Protein AF-A4I3B6-F1 (afdb_monomer)

Radius of gyration: 20.1 Å; Cα contacts (8 Å, |Δi|>4): 601; chains: 1; bounding box: 53×56×55 Å

Solvent-accessible surface area (backbone atoms only — not comparable to full-atom values): 17749 Å² total; per-residue (Å²): 132,83,79,74,72,60,50,71,71,41,52,58,49,58,59,42,32,34,34,32,28,42,30,10,46,52,36,46,31,52,78,69,75,43,88,70,87,48,71,72,58,48,51,52,36,48,48,48,50,42,45,35,56,72,46,57,68,24,63,29,33,36,34,35,48,70,56,56,53,50,54,50,48,52,51,53,50,38,67,71,42,62,89,73,76,50,94,64,77,92,55,61,60,53,54,50,36,43,74,71,64,26,45,30,34,39,39,54,62,88,45,44,56,64,44,54,73,27,90,91,37,40,85,65,67,32,35,37,32,30,67,39,65,39,42,58,60,54,11,40,72,78,67,71,38,54,43,66,53,40,66,70,62,50,46,53,58,40,35,54,48,36,42,72,41,80,76,44,44,38,27,36,34,27,44,37,32,47,5,23,78,82,76,35,57,68,38,68,33,62,55,36,21,51,54,50,32,51,48,52,68,39,80,59,41,39,68,32,38,32,38,21,29,22,34,70,77,78,46,51,70,53,55,50,50,33,51,52,40,17,45,74,67,69,36,60,39,84,36,35,29,38,33,41,37,68,40,96,88,45,42,72,54,38,54,52,43,34,42,58,66,37,31,43,32,34,41,25,13,47,39,49,91,29,24,62,50,87,85,34,46,28,36,22,34,48,56,80,47,38,66,60,44,53,56,50,32,52,55,27,70,34,97,67,71,75,83,57,56,66,65,55,48,54,51,48,52,49,46,41,50,46,22,46,53,49,32,51,52,45,46,52,49,53,49,52,70,69,59,74,82,118

Foldseek 3Di:
DPPLPQPLVLLLDAFAEEAEAQLLLVQVCVVLVNPADDPLNLVLSLLLQLLCVPQLVHQAYEHEVRSLVVLLVVVVVCVVVVVDDDPDRPRVSVVVCQVSLRYEYEDELVCLLVQCPDPSHNPGRQHYEYEAELAQVCCCPVVVDGNVCCVVPRVVSNLVRLLVVVSHAYAYEHPCQAADLPPGRGDDLLSSLVVQLVQQPDRSGRQAYEGERQEPDGDLVSLLVSLVSNVVSPNDLQRYEYFYQDHPPDPVVNCVSSSSSSHRYYYAYLLNCGPSGPPGHGTHHSLSCQLVSLVSNQSSVDPDRDPPVVVSVVVSVVSSVSSVVSSVVSNVSSVCVSPVPD

Sequence (342 aa):
MSSSMIPLSATAQRVKMLECGPCALRSAMRRADRESWTPPLADVAVDIVAGALTLTSANEVLVPASLVHYVESCRTEAKRTASGALTQWPWPAWDVALKEQRLVTLVTAGDVARLVSSDCYGGAYRTLCVPVPAGPLVAQLDFGITVDTFYAEVLPGVLDVVGADGRVRWRAWMRSALTCAYEGTHVPPIRVAEYTSQLLRQTGGCESVMWEAAVTGLTPRWLETASKTALAVGVPSGLLALALPEESGCTARLLAKSVEVGVTSWATCAVASSPLYPHTSPVASPQTVQLFTTGWNDVSAAAAPTCDGDAAVDAAEESLGQCFDFVDAVTERVGAVLHTDA

Mean predicted aligned error: 6.61 Å

pLDDT: mean 87.88, std 13.11, range [29.28, 98.56]

Secondary structure (DSSP, 8-state):
----PPPHHHHTSPPEEEE-HHHHHHHHHHHTT--S--HHHHHHHHHHHHHHHHHS--SEEEEEHHHHHHHHHHHHHHHHSTTTS-SS-S-HHHHHHHHTT-EEEE--GGGHHHHHT-TTTTTT--EEEEEEESSHHHHHHHHSS-HHHIIIIIHHHHHHHHHHSTT-EEEEEEEEEEEBTTTBS---HHHHHHHHHHHHHSTT-EEEEEEEE-SS---HHHHHHHHHHHHHTT--GGGEEEE-B--TTTHHHHHHHHHHTT--EEEE-SSTTS-SSTT-PPBPPHHHHHHHHHHHHHHHH-SS----HHHHHHHHHHHHHHHHHHHHHHHHHHHHHHHTT-

Structure (mmCIF, N/CA/C/O backbone):
data_AF-A4I3B6-F1
#
_entry.id   AF-A4I3B6-F1
#
l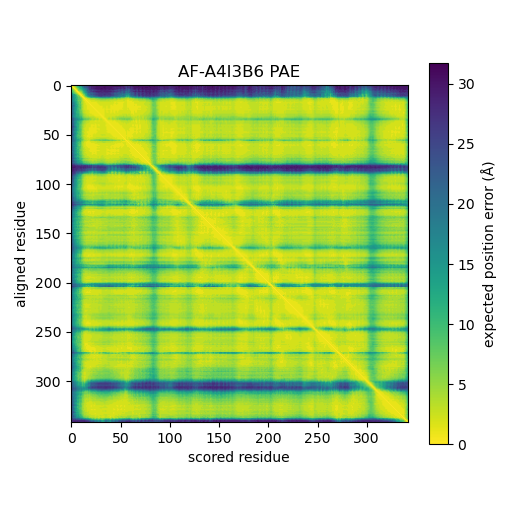oop_
_atom_site.group_PDB
_atom_site.id
_atom_site.type_symbol
_atom_site.label_atom_id
_atom_site.label_alt_id
_atom_site.label_comp_id
_atom_site.label_asym_id
_atom_site.label_entity_id
_atom_site.label_seq_id
_atom_site.pdbx_PDB_ins_code
_atom_site.Cartn_x
_atom_site.Cartn_y
_atom_site.Cartn_z
_atom_site.occupancy
_atom_site.B_iso_or_equiv
_atom_site.auth_seq_id
_atom_site.auth_comp_id
_atom_site.auth_asym_id
_atom_site.auth_atom_id
_atom_site.pdbx_PDB_model_num
ATOM 1 N N . MET A 1 1 ? 1.701 25.552 26.351 1.00 29.44 1 MET A N 1
ATOM 2 C CA . MET A 1 1 ? 2.238 24.597 25.363 1.00 29.44 1 MET A CA 1
ATOM 3 C C . MET A 1 1 ? 2.595 23.323 26.106 1.00 29.44 1 MET A C 1
ATOM 5 O O . MET A 1 1 ? 3.660 23.259 26.701 1.00 29.44 1 MET A O 1
ATOM 9 N N . SER A 1 2 ? 1.680 22.357 26.184 1.00 29.28 2 SER A N 1
ATOM 10 C CA . SER A 1 2 ? 2.043 21.016 26.639 1.00 29.28 2 SER A CA 1
ATOM 11 C C . SER A 1 2 ? 2.855 20.389 25.513 1.00 29.28 2 SER A C 1
ATOM 13 O O . SER A 1 2 ? 2.288 20.012 24.492 1.00 29.28 2 SER A O 1
ATOM 15 N N . SER A 1 3 ? 4.179 20.365 25.665 1.00 36.34 3 SER A N 1
ATOM 16 C CA . SER A 1 3 ? 5.025 19.431 24.928 1.00 36.34 3 SER A CA 1
ATOM 17 C C . SER A 1 3 ? 4.495 18.044 25.276 1.00 36.34 3 SER A C 1
ATOM 19 O O . SER A 1 3 ? 4.729 17.542 26.375 1.00 36.34 3 SER A O 1
ATOM 21 N N . SER A 1 4 ? 3.640 17.492 24.419 1.00 45.91 4 SER A N 1
ATOM 22 C CA . SER A 1 4 ? 3.243 16.098 24.505 1.00 45.91 4 SER A CA 1
ATOM 23 C C . SER A 1 4 ? 4.506 15.310 24.198 1.00 45.91 4 SER A C 1
ATOM 25 O O . SER A 1 4 ? 4.843 15.108 23.033 1.00 45.91 4 SER A O 1
ATOM 27 N N . MET A 1 5 ? 5.255 14.950 25.246 1.00 38.38 5 MET A N 1
ATOM 28 C CA . MET A 1 5 ? 6.292 13.934 25.135 1.00 38.38 5 MET A CA 1
ATOM 29 C C . MET A 1 5 ? 5.645 12.751 24.427 1.00 38.38 5 MET A C 1
ATOM 31 O O . MET A 1 5 ? 4.632 12.230 24.899 1.00 38.38 5 MET A O 1
ATOM 35 N N . ILE A 1 6 ? 6.187 12.404 23.260 1.00 46.12 6 ILE A N 1
ATOM 36 C CA . ILE A 1 6 ? 5.787 11.217 22.514 1.00 46.12 6 ILE A CA 1
ATOM 37 C C . ILE A 1 6 ? 5.778 10.070 23.532 1.00 46.12 6 ILE A C 1
ATOM 39 O O . ILE A 1 6 ? 6.749 9.959 24.291 1.00 46.12 6 ILE A O 1
ATOM 43 N N . PRO A 1 7 ? 4.693 9.281 23.647 1.00 48.16 7 PRO A N 1
ATOM 44 C CA . PRO A 1 7 ? 4.639 8.209 24.628 1.00 48.16 7 PRO A CA 1
ATOM 45 C C . PRO A 1 7 ? 5.918 7.370 24.531 1.00 48.16 7 PRO A C 1
ATOM 47 O O . PRO A 1 7 ? 6.282 6.955 23.434 1.00 48.16 7 PRO A O 1
ATOM 50 N N . LEU A 1 8 ? 6.603 7.115 25.651 1.00 47.59 8 LEU A N 1
ATOM 51 C CA . LEU A 1 8 ? 7.840 6.312 25.669 1.00 47.59 8 LEU A CA 1
ATOM 52 C C . LEU A 1 8 ? 7.657 4.939 24.988 1.00 47.59 8 LEU A C 1
ATOM 54 O O . LEU A 1 8 ? 8.592 4.363 24.438 1.00 47.59 8 LEU A O 1
ATOM 58 N N . SER A 1 9 ? 6.428 4.415 24.996 1.00 51.94 9 SER A N 1
ATOM 59 C CA . SER A 1 9 ? 6.058 3.205 24.261 1.00 51.94 9 SER A CA 1
ATOM 60 C C . SER A 1 9 ? 6.108 3.378 22.739 1.00 51.94 9 SER A C 1
ATOM 62 O O . SER A 1 9 ? 6.498 2.443 22.050 1.00 51.94 9 SER A O 1
ATOM 64 N N . ALA A 1 10 ? 5.748 4.550 22.208 1.00 52.06 10 ALA A N 1
ATOM 65 C CA . ALA A 1 10 ? 5.859 4.867 20.787 1.00 52.06 10 ALA A CA 1
ATOM 66 C C . ALA A 1 10 ? 7.319 5.110 20.381 1.00 52.06 10 ALA A C 1
ATOM 68 O O . ALA A 1 10 ? 7.723 4.659 19.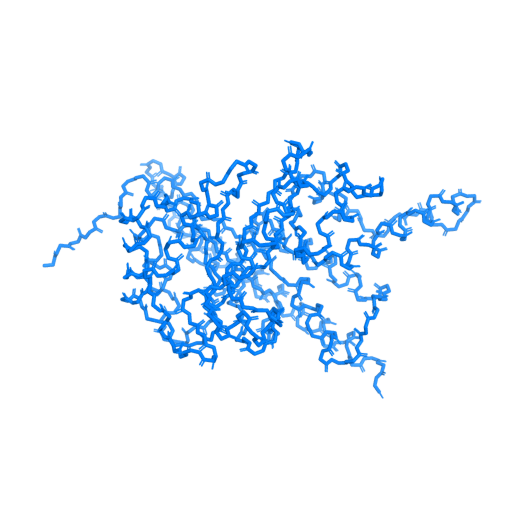314 1.00 52.06 10 ALA A O 1
ATOM 69 N N . THR A 1 11 ? 8.143 5.721 21.246 1.00 53.44 11 THR A N 1
ATOM 70 C CA . THR A 1 11 ? 9.588 5.863 20.975 1.00 53.44 11 THR A CA 1
ATOM 71 C C . THR A 1 11 ? 10.311 4.524 20.914 1.00 53.44 11 THR A C 1
ATOM 73 O O . THR A 1 11 ? 11.322 4.435 20.241 1.00 53.44 11 THR A O 1
ATOM 76 N N . ALA A 1 12 ? 9.800 3.469 21.557 1.00 61.03 12 ALA A N 1
ATOM 77 C CA . ALA A 1 12 ? 10.378 2.126 21.456 1.00 61.03 12 ALA A CA 1
ATOM 78 C C . ALA A 1 12 ? 9.984 1.379 20.164 1.00 61.03 12 ALA A C 1
ATOM 80 O O . ALA A 1 12 ? 10.538 0.320 19.866 1.00 61.03 12 ALA A O 1
ATOM 81 N N . GLN A 1 13 ? 9.003 1.881 19.406 1.00 75.81 13 GLN A N 1
ATOM 82 C CA . GLN A 1 13 ? 8.532 1.228 18.191 1.00 75.81 13 GLN A CA 1
ATOM 83 C C . GLN A 1 13 ? 9.276 1.755 16.969 1.00 75.81 13 GLN A C 1
ATOM 85 O O . GLN A 1 13 ? 9.186 2.933 16.619 1.00 75.81 13 GLN A O 1
ATOM 90 N N . ARG A 1 14 ? 9.961 0.836 16.287 1.00 85.81 14 ARG A N 1
ATOM 91 C CA . ARG A 1 14 ? 10.554 1.094 14.977 1.00 85.81 14 ARG A CA 1
ATOM 92 C C . ARG A 1 14 ? 9.464 1.374 13.952 1.00 85.81 14 ARG A C 1
ATOM 94 O O . ARG A 1 14 ? 8.450 0.671 13.913 1.00 85.81 14 ARG A O 1
ATOM 101 N N . VAL A 1 15 ? 9.716 2.358 13.100 1.00 89.56 15 VAL A N 1
ATOM 102 C CA . VAL A 1 15 ? 8.916 2.603 11.910 1.00 89.56 15 VAL A CA 1
ATOM 103 C C . VAL A 1 15 ? 9.062 1.426 10.955 1.00 89.56 15 VAL A C 1
ATOM 105 O O . VAL A 1 15 ? 10.177 0.961 10.695 1.00 89.56 15 VAL A O 1
ATOM 108 N N . LYS A 1 16 ? 7.926 0.953 10.440 1.00 93.81 16 LYS A N 1
ATOM 109 C CA . LYS A 1 16 ? 7.847 -0.094 9.425 1.00 93.81 16 LYS A CA 1
ATOM 110 C C . LYS A 1 16 ? 7.357 0.472 8.101 1.00 93.81 16 LYS A C 1
ATOM 112 O O . LYS A 1 16 ? 6.405 1.248 8.079 1.00 93.81 16 LYS A O 1
ATOM 117 N N . MET A 1 17 ? 7.958 0.027 7.005 1.00 95.69 17 MET A N 1
ATOM 118 C CA . MET A 1 17 ? 7.595 0.452 5.654 1.00 95.69 17 MET A CA 1
ATOM 119 C C . MET A 1 17 ? 7.113 -0.721 4.800 1.00 95.69 17 MET A C 1
ATOM 121 O O . MET A 1 17 ? 7.743 -1.783 4.775 1.00 95.69 17 MET A O 1
ATOM 125 N N . LEU A 1 18 ? 6.001 -0.500 4.098 1.00 97.69 18 LEU A N 1
ATOM 126 C CA . LEU A 1 18 ? 5.434 -1.378 3.078 1.00 97.69 18 LEU A CA 1
ATOM 127 C C . LEU A 1 18 ? 5.578 -0.719 1.702 1.00 97.69 18 LEU A C 1
ATOM 129 O O . LEU A 1 18 ? 4.863 0.232 1.388 1.00 97.69 18 LEU A O 1
ATOM 133 N N . GLU A 1 19 ? 6.465 -1.239 0.863 1.00 97.94 19 GLU A N 1
ATOM 134 C CA . GLU A 1 19 ? 6.651 -0.712 -0.493 1.00 97.94 19 GLU A CA 1
ATOM 135 C C . GLU A 1 19 ? 5.533 -1.215 -1.428 1.00 97.94 19 GLU A C 1
ATOM 137 O O . GLU A 1 19 ? 5.242 -2.407 -1.449 1.00 97.94 19 GLU A O 1
ATOM 142 N N . CYS A 1 20 ? 4.899 -0.341 -2.210 1.00 98.31 20 CYS A N 1
ATOM 143 C CA . CYS A 1 20 ? 3.744 -0.642 -3.070 1.00 98.31 20 CYS A CA 1
ATOM 144 C C . CYS A 1 20 ? 4.018 -0.564 -4.586 1.00 98.31 20 CYS A C 1
ATOM 146 O O . CYS A 1 20 ? 3.100 -0.671 -5.403 1.00 98.31 20 CYS A O 1
ATOM 148 N N . GLY A 1 21 ? 5.272 -0.402 -4.980 1.00 97.81 21 GLY A N 1
ATOM 149 C CA . GLY A 1 21 ? 5.763 -0.129 -6.322 1.00 97.81 21 GLY A CA 1
ATOM 150 C C . GLY A 1 21 ? 5.358 -1.177 -7.351 1.00 97.81 21 GLY A C 1
ATOM 151 O O . GLY A 1 21 ? 4.858 -0.786 -8.403 1.00 97.81 21 GLY A O 1
ATOM 152 N N . PRO A 1 22 ? 5.432 -2.495 -7.075 1.00 98.06 22 PRO A N 1
ATOM 153 C CA . PRO A 1 22 ? 4.935 -3.507 -8.010 1.00 98.06 22 PRO A CA 1
ATOM 154 C C . PRO A 1 22 ? 3.431 -3.373 -8.287 1.00 98.06 22 PRO A C 1
ATOM 156 O O . PRO A 1 22 ? 2.964 -3.622 -9.401 1.00 98.06 22 PRO A O 1
ATOM 159 N N . CYS A 1 23 ? 2.648 -2.952 -7.292 1.00 98.00 23 CYS A N 1
ATOM 160 C CA . CYS A 1 23 ? 1.223 -2.716 -7.486 1.00 98.00 23 CYS A CA 1
ATOM 161 C C . CYS A 1 23 ? 0.952 -1.399 -8.237 1.00 98.00 23 CYS A C 1
ATOM 163 O O . CYS A 1 23 ? 0.080 -1.357 -9.106 1.00 98.00 23 CYS A O 1
ATOM 165 N N . ALA A 1 24 ? 1.724 -0.344 -7.979 1.00 97.44 24 ALA A N 1
ATOM 166 C CA . ALA A 1 24 ? 1.641 0.903 -8.738 1.00 97.44 24 ALA A CA 1
ATOM 167 C C . ALA A 1 24 ? 2.122 0.748 -10.193 1.00 97.44 24 ALA A C 1
ATOM 169 O O . ALA A 1 24 ? 1.552 1.368 -11.094 1.00 97.44 24 ALA A O 1
ATOM 170 N N . LEU A 1 25 ? 3.096 -0.133 -10.447 1.00 97.44 25 LEU A N 1
ATOM 171 C CA . LEU A 1 25 ? 3.486 -0.575 -11.786 1.00 97.44 25 LEU A CA 1
ATOM 172 C C . LEU A 1 25 ? 2.318 -1.279 -12.476 1.00 97.44 25 LEU A C 1
ATOM 174 O O . LEU A 1 25 ? 2.001 -0.957 -13.615 1.00 97.44 25 LEU A O 1
ATOM 178 N N . ARG A 1 26 ? 1.604 -2.170 -11.778 1.00 96.88 26 ARG A N 1
ATOM 179 C CA . ARG A 1 26 ? 0.389 -2.793 -12.324 1.00 96.88 26 ARG A CA 1
ATOM 180 C C . ARG A 1 26 ? -0.683 -1.763 -12.688 1.00 96.88 26 ARG A C 1
ATOM 182 O O . ARG A 1 26 ? -1.351 -1.913 -13.710 1.00 96.88 26 ARG A O 1
ATOM 189 N N . SER A 1 27 ? -0.847 -0.721 -11.880 1.00 95.38 27 SER A N 1
ATOM 190 C CA . SER A 1 27 ? -1.731 0.404 -12.198 1.00 95.38 27 SER A CA 1
ATOM 191 C C . SER A 1 27 ? -1.248 1.183 -13.432 1.00 95.38 27 SER A C 1
ATOM 193 O O . SER A 1 27 ? -2.039 1.461 -14.334 1.00 95.38 27 SER A O 1
ATOM 195 N N . ALA A 1 28 ? 0.056 1.461 -13.543 1.00 95.31 28 ALA A N 1
ATOM 196 C CA . ALA A 1 28 ? 0.652 2.107 -14.715 1.00 95.31 28 ALA A CA 1
ATOM 197 C C . ALA A 1 28 ? 0.472 1.271 -15.994 1.00 95.31 28 ALA A C 1
ATOM 199 O O . ALA A 1 28 ? 0.060 1.811 -17.014 1.00 95.31 28 ALA A O 1
ATOM 200 N N . MET A 1 29 ? 0.682 -0.049 -15.916 1.00 95.19 29 MET A N 1
ATOM 201 C CA . MET A 1 29 ? 0.426 -0.991 -17.009 1.00 95.19 29 MET A CA 1
ATOM 202 C C . MET A 1 29 ? -1.016 -0.882 -17.508 1.00 95.19 29 MET A C 1
ATOM 204 O O . MET A 1 29 ? -1.234 -0.745 -18.704 1.00 95.19 29 MET A O 1
ATOM 208 N N . ARG A 1 30 ? -2.003 -0.889 -16.600 1.00 93.88 30 ARG A N 1
ATOM 209 C CA . ARG A 1 30 ? -3.422 -0.761 -16.972 1.00 93.88 30 ARG A CA 1
ATOM 210 C C . ARG A 1 30 ? -3.731 0.567 -17.658 1.00 93.88 30 ARG A C 1
ATOM 212 O O . ARG A 1 30 ? -4.510 0.579 -18.596 1.00 93.88 30 ARG A O 1
ATOM 219 N N . ARG A 1 31 ? -3.121 1.669 -17.211 1.00 91.81 31 ARG A N 1
ATOM 220 C CA . ARG A 1 31 ? -3.272 2.988 -17.856 1.00 91.81 31 ARG A CA 1
ATOM 221 C C . ARG A 1 31 ? -2.616 3.064 -19.236 1.00 91.81 31 ARG A C 1
ATOM 223 O O . ARG A 1 31 ? -2.995 3.919 -20.023 1.00 91.81 31 ARG A O 1
ATOM 230 N N . ALA A 1 32 ? -1.646 2.195 -19.501 1.00 92.56 32 ALA A N 1
ATOM 231 C CA . ALA A 1 32 ? -1.008 2.016 -20.800 1.00 92.56 32 ALA A CA 1
ATOM 232 C C . ALA A 1 32 ? -1.624 0.849 -21.603 1.00 92.56 32 ALA A C 1
ATOM 234 O O . ALA A 1 32 ? -0.968 0.316 -22.495 1.00 92.56 32 ALA A O 1
ATOM 235 N N . ASP A 1 33 ? -2.835 0.401 -21.243 1.00 91.88 33 ASP A N 1
ATOM 236 C CA . ASP A 1 33 ? -3.567 -0.700 -21.888 1.00 91.88 33 ASP A CA 1
ATOM 237 C C . ASP A 1 33 ? -2.792 -2.040 -21.956 1.00 91.88 33 ASP A C 1
ATOM 239 O O . ASP A 1 33 ? -2.995 -2.872 -22.841 1.00 91.88 33 ASP A O 1
ATOM 243 N N . ARG A 1 34 ? -1.900 -2.295 -20.986 1.00 91.44 34 ARG A N 1
ATOM 244 C CA . ARG A 1 34 ? -1.146 -3.554 -20.833 1.00 91.44 34 ARG A CA 1
ATOM 245 C C . ARG A 1 34 ? -1.798 -4.466 -19.794 1.00 91.44 34 ARG A C 1
ATOM 247 O O . ARG A 1 34 ? -1.561 -4.356 -18.587 1.00 91.44 34 ARG A O 1
ATOM 254 N N . GLU A 1 35 ? -2.602 -5.422 -20.253 1.00 88.69 35 GLU A N 1
ATOM 255 C CA . GLU A 1 35 ? -3.324 -6.329 -19.352 1.00 88.69 35 GLU A CA 1
ATOM 256 C C . GLU A 1 35 ? -2.480 -7.484 -18.804 1.00 88.69 35 GLU A C 1
ATOM 258 O O . GLU A 1 35 ? -2.699 -7.906 -17.665 1.00 88.69 35 GLU A O 1
ATOM 263 N N . SER A 1 36 ? -1.496 -7.981 -19.551 1.00 93.81 36 SER A N 1
ATOM 264 C CA . SER A 1 36 ? -0.678 -9.138 -19.170 1.00 93.81 36 SER A CA 1
ATOM 265 C C . SER A 1 36 ? 0.727 -8.748 -18.717 1.00 93.81 36 SER A C 1
ATOM 267 O O . SER A 1 36 ? 1.305 -7.774 -19.194 1.00 93.81 36 SER A O 1
ATOM 269 N N . TRP A 1 37 ? 1.297 -9.546 -17.813 1.00 95.00 37 TRP A N 1
ATOM 270 C CA . TRP A 1 37 ? 2.722 -9.480 -17.496 1.00 95.00 37 TRP A CA 1
ATOM 271 C C . TRP A 1 37 ? 3.542 -10.067 -18.647 1.00 95.00 37 TRP A C 1
ATOM 273 O O . TRP A 1 37 ? 3.170 -11.086 -19.227 1.00 95.00 37 TRP A O 1
ATOM 283 N N . THR A 1 38 ? 4.654 -9.412 -18.961 1.00 93.56 38 THR A N 1
ATOM 284 C CA . THR A 1 38 ? 5.694 -9.881 -19.884 1.00 93.56 38 THR A CA 1
ATOM 285 C C . THR A 1 38 ? 7.000 -10.053 -19.102 1.00 93.56 38 THR A C 1
ATOM 287 O O . THR A 1 38 ? 7.110 -9.493 -18.005 1.00 93.56 38 THR A O 1
ATOM 290 N N . PRO A 1 39 ? 8.007 -10.783 -19.624 1.00 93.00 39 PRO A N 1
ATOM 291 C CA . PRO A 1 39 ? 9.279 -10.939 -18.921 1.00 93.00 39 PRO A CA 1
ATOM 292 C C . PRO A 1 39 ? 9.925 -9.596 -18.531 1.00 93.00 39 PRO A C 1
ATOM 294 O O . PRO A 1 39 ? 10.183 -9.430 -17.343 1.00 93.00 39 PRO A O 1
ATOM 297 N N . PRO A 1 40 ? 10.033 -8.581 -19.419 1.00 93.94 40 PRO A N 1
ATOM 298 C CA . PRO A 1 40 ? 10.596 -7.281 -19.038 1.00 93.94 40 PRO A CA 1
ATOM 299 C C . PRO A 1 40 ? 9.826 -6.563 -17.917 1.00 93.94 40 PRO A C 1
ATOM 301 O O . PRO A 1 40 ? 10.432 -5.951 -17.041 1.00 93.94 40 PRO A O 1
ATOM 304 N N . LEU A 1 41 ? 8.489 -6.642 -17.908 1.00 95.75 41 LEU A N 1
ATOM 305 C CA . LEU A 1 41 ? 7.668 -6.032 -16.852 1.00 95.75 41 LEU A CA 1
ATOM 306 C C . LEU A 1 41 ? 7.818 -6.766 -15.517 1.00 95.75 41 LEU A C 1
ATOM 308 O O . LEU A 1 41 ? 7.850 -6.131 -14.463 1.00 95.75 41 LEU A O 1
ATOM 312 N N . ALA A 1 42 ? 7.909 -8.096 -15.557 1.00 96.19 42 ALA A N 1
ATOM 313 C CA . ALA A 1 42 ? 8.148 -8.905 -14.370 1.00 96.19 42 ALA A CA 1
ATOM 314 C C . ALA A 1 42 ? 9.555 -8.675 -13.804 1.00 96.19 42 ALA A C 1
ATOM 316 O O . ALA A 1 42 ? 9.683 -8.539 -12.591 1.00 96.19 42 ALA A O 1
ATOM 317 N N . ASP A 1 43 ? 10.573 -8.539 -14.659 1.00 95.81 43 ASP A N 1
ATOM 318 C CA . ASP A 1 43 ? 11.941 -8.204 -14.250 1.00 95.81 43 ASP A CA 1
ATOM 319 C C . ASP A 1 43 ? 11.971 -6.868 -13.501 1.00 95.81 43 ASP A C 1
ATOM 321 O O . ASP A 1 43 ? 12.468 -6.798 -12.381 1.00 95.81 43 ASP A O 1
ATOM 325 N N . VAL A 1 44 ? 11.341 -5.822 -14.053 1.00 96.38 44 VAL A N 1
ATOM 326 C CA . VAL A 1 44 ? 11.230 -4.523 -13.367 1.00 96.38 44 VAL A CA 1
ATOM 327 C C . VAL A 1 44 ? 10.501 -4.658 -12.027 1.00 96.38 44 VAL A C 1
ATOM 329 O O . VAL A 1 44 ? 10.939 -4.085 -11.033 1.00 96.38 44 VAL A O 1
ATOM 332 N N . ALA A 1 45 ? 9.413 -5.428 -11.959 1.00 97.69 45 ALA A N 1
ATOM 333 C CA . ALA A 1 45 ? 8.684 -5.628 -10.708 1.00 97.69 45 ALA A CA 1
ATOM 334 C C . ALA A 1 45 ? 9.521 -6.356 -9.641 1.00 97.69 45 ALA A C 1
ATOM 336 O O . ALA A 1 45 ? 9.474 -5.985 -8.468 1.00 97.69 45 ALA A O 1
ATOM 337 N N . VAL A 1 46 ? 10.288 -7.376 -10.033 1.00 97.00 46 VAL A N 1
ATOM 338 C CA . VAL A 1 46 ? 11.185 -8.122 -9.138 1.00 97.00 46 VAL A CA 1
ATOM 339 C C . VAL A 1 46 ? 12.361 -7.254 -8.694 1.00 97.00 46 VAL A C 1
ATOM 341 O O . VAL A 1 46 ? 12.744 -7.308 -7.527 1.00 97.00 46 VAL A O 1
ATOM 344 N N . ASP A 1 47 ? 12.883 -6.400 -9.569 1.00 96.31 47 ASP A N 1
ATOM 345 C CA . ASP A 1 47 ? 13.948 -5.462 -9.218 1.00 96.31 47 ASP A CA 1
ATOM 346 C C . ASP A 1 47 ? 13.460 -4.372 -8.259 1.00 96.31 47 ASP A C 1
ATOM 348 O O . ASP A 1 47 ? 14.189 -4.000 -7.342 1.00 96.31 47 ASP A O 1
ATOM 352 N N . ILE A 1 48 ? 12.206 -3.918 -8.388 1.00 97.94 48 ILE A N 1
ATOM 353 C CA . ILE A 1 48 ? 11.572 -3.051 -7.384 1.00 97.94 48 ILE A CA 1
ATOM 354 C C . ILE A 1 48 ? 11.494 -3.773 -6.033 1.00 97.94 48 ILE A C 1
ATOM 356 O O . ILE A 1 48 ? 11.820 -3.175 -5.012 1.00 97.94 48 ILE A O 1
ATOM 360 N N . VAL A 1 49 ? 11.091 -5.052 -6.007 1.00 97.75 49 VAL A N 1
ATOM 361 C CA . VAL A 1 49 ? 11.064 -5.851 -4.767 1.00 97.75 49 VAL A CA 1
ATOM 362 C C . VAL A 1 49 ? 12.460 -5.919 -4.150 1.00 97.75 49 VAL A C 1
ATOM 364 O O . VAL A 1 49 ? 12.616 -5.627 -2.968 1.00 97.75 49 VAL A O 1
ATOM 367 N N . ALA A 1 50 ? 13.477 -6.281 -4.933 1.00 96.12 50 ALA A N 1
ATOM 368 C CA . ALA A 1 50 ? 14.847 -6.393 -4.448 1.00 96.12 50 ALA A CA 1
ATOM 369 C C . ALA A 1 50 ? 15.359 -5.047 -3.917 1.00 96.12 50 ALA A C 1
ATOM 371 O O . ALA A 1 50 ? 15.741 -4.956 -2.752 1.00 96.12 50 ALA A O 1
ATOM 372 N N . GLY A 1 51 ? 15.282 -4.000 -4.742 1.00 96.00 51 GLY A N 1
ATOM 373 C CA . GLY A 1 51 ? 15.769 -2.665 -4.418 1.00 96.00 51 GLY A CA 1
ATOM 374 C C . GLY A 1 51 ? 15.071 -2.058 -3.205 1.00 96.00 51 GLY A C 1
ATOM 375 O O . GLY A 1 51 ? 15.737 -1.502 -2.341 1.00 96.00 51 GLY A O 1
ATOM 376 N N . ALA A 1 52 ? 13.762 -2.241 -3.046 1.00 96.50 52 ALA A N 1
ATOM 377 C CA . ALA A 1 52 ? 13.059 -1.730 -1.873 1.00 96.50 52 ALA A CA 1
ATOM 378 C C . ALA A 1 52 ? 13.506 -2.411 -0.569 1.00 96.50 52 ALA A C 1
ATOM 380 O O . ALA A 1 52 ? 13.708 -1.764 0.463 1.00 96.50 52 ALA A O 1
ATOM 381 N N . LEU A 1 53 ? 13.691 -3.733 -0.608 1.00 95.19 53 LEU A N 1
ATOM 382 C CA . LEU A 1 53 ? 14.096 -4.509 0.562 1.00 95.19 53 LEU A CA 1
ATOM 383 C C . LEU A 1 53 ? 15.565 -4.279 0.952 1.00 95.19 53 LEU A C 1
ATOM 385 O O . LEU A 1 53 ? 15.907 -4.561 2.106 1.00 95.19 53 LEU A O 1
ATOM 389 N N . THR A 1 54 ? 16.409 -3.799 0.028 1.00 92.62 54 THR A N 1
ATOM 390 C CA . THR A 1 54 ? 17.852 -3.585 0.248 1.00 92.62 54 THR A CA 1
ATOM 391 C C . THR A 1 54 ? 18.275 -2.119 0.348 1.00 92.62 54 THR A C 1
ATOM 393 O O . THR A 1 54 ? 19.179 -1.827 1.120 1.00 92.62 54 THR A O 1
ATOM 396 N N . LEU A 1 55 ? 17.655 -1.206 -0.407 1.00 91.81 55 LEU A N 1
ATOM 397 C CA . LEU A 1 55 ? 18.084 0.196 -0.555 1.00 91.81 55 LEU A CA 1
ATOM 398 C C . LEU A 1 55 ? 17.197 1.176 0.222 1.00 91.81 55 LEU A C 1
ATOM 400 O O . LEU A 1 55 ? 17.688 2.180 0.722 1.00 91.81 55 LEU A O 1
ATOM 404 N N . THR A 1 56 ? 15.902 0.883 0.381 1.00 86.00 56 THR A N 1
ATOM 405 C CA . THR A 1 56 ? 14.952 1.808 1.033 1.00 86.00 56 THR A CA 1
ATOM 406 C C . THR A 1 56 ? 14.520 1.356 2.424 1.00 86.00 56 THR A C 1
ATOM 408 O O . THR A 1 56 ? 13.546 1.870 2.957 1.00 86.00 56 THR A O 1
ATOM 411 N N . SER A 1 57 ? 15.186 0.357 3.018 1.00 82.94 57 SER A N 1
ATOM 412 C CA . SER A 1 57 ? 14.813 -0.230 4.320 1.00 82.94 57 SER A CA 1
ATOM 413 C C . SER A 1 57 ? 13.357 -0.723 4.421 1.00 82.94 57 SER A C 1
ATOM 415 O O . SER A 1 57 ? 12.825 -0.837 5.529 1.00 82.94 57 SER A O 1
ATOM 417 N N . ALA A 1 58 ? 12.690 -1.031 3.300 1.00 94.19 58 ALA A N 1
ATOM 418 C CA . ALA A 1 58 ? 11.322 -1.539 3.338 1.00 94.19 58 ALA A CA 1
ATOM 419 C C . ALA A 1 58 ? 11.280 -2.880 4.084 1.00 94.19 58 ALA A C 1
ATOM 421 O O . ALA A 1 58 ? 12.078 -3.784 3.826 1.00 94.19 58 ALA A O 1
ATOM 422 N N . ASN A 1 59 ? 10.348 -3.040 5.022 1.00 95.75 59 ASN A N 1
ATOM 423 C CA . ASN A 1 59 ? 10.211 -4.293 5.766 1.00 95.75 59 ASN A CA 1
ATOM 424 C C . ASN A 1 59 ? 9.536 -5.355 4.907 1.00 95.75 59 ASN A C 1
ATOM 426 O O . ASN A 1 59 ? 9.927 -6.521 4.942 1.00 95.75 59 ASN A O 1
ATOM 430 N N . GLU A 1 60 ? 8.546 -4.929 4.132 1.00 97.62 60 GLU A N 1
ATOM 431 C CA . GLU A 1 60 ? 7.713 -5.771 3.291 1.00 97.62 60 GLU A CA 1
ATOM 432 C C . GLU A 1 60 ? 7.431 -5.068 1.957 1.00 97.62 60 GLU A C 1
ATOM 434 O O . GLU A 1 60 ? 7.498 -3.841 1.861 1.00 97.62 60 GLU A O 1
ATOM 439 N N . VAL A 1 61 ? 7.075 -5.843 0.932 1.00 98.38 61 VAL A N 1
ATOM 440 C CA . VAL A 1 61 ? 6.662 -5.330 -0.380 1.00 98.38 61 VAL A CA 1
ATOM 441 C C . VAL A 1 61 ? 5.287 -5.884 -0.734 1.00 98.38 61 VAL A C 1
ATOM 443 O O . VAL A 1 61 ? 5.056 -7.096 -0.714 1.00 98.38 61 VAL A O 1
ATOM 446 N N . LEU A 1 62 ? 4.370 -4.982 -1.070 1.00 98.56 62 LEU A N 1
ATOM 447 C CA . LEU A 1 62 ? 3.037 -5.275 -1.562 1.00 98.56 62 LEU A CA 1
ATOM 448 C C . LEU A 1 62 ? 3.103 -5.601 -3.059 1.00 98.56 62 LEU A C 1
ATOM 450 O O . LEU A 1 62 ? 3.415 -4.747 -3.894 1.00 98.56 62 LEU A O 1
ATOM 454 N N . VAL A 1 63 ? 2.765 -6.839 -3.407 1.00 97.75 63 VAL A N 1
ATOM 455 C CA . VAL A 1 63 ? 2.785 -7.355 -4.780 1.00 97.75 63 VAL A CA 1
ATOM 456 C C . VAL A 1 63 ? 1.376 -7.719 -5.247 1.00 97.75 63 VAL A C 1
ATOM 458 O O . VAL A 1 63 ? 0.596 -8.273 -4.472 1.00 97.75 63 VAL A O 1
ATOM 461 N N . PRO A 1 64 ? 1.003 -7.448 -6.509 1.00 96.69 64 PRO A N 1
ATOM 462 C CA . PRO A 1 64 ? -0.331 -7.781 -6.989 1.00 96.69 64 PRO A CA 1
ATOM 463 C C . PRO A 1 64 ? -0.447 -9.291 -7.222 1.00 96.69 64 PRO A C 1
ATOM 465 O O . PRO A 1 64 ? 0.454 -9.897 -7.804 1.00 96.69 64 PRO A O 1
ATOM 468 N N . ALA A 1 65 ? -1.587 -9.899 -6.873 1.00 94.62 65 ALA A N 1
ATOM 469 C CA . ALA A 1 65 ? -1.832 -11.333 -7.088 1.00 94.62 65 ALA A CA 1
ATOM 470 C C . ALA A 1 65 ? -1.578 -11.791 -8.541 1.00 94.62 65 ALA A C 1
ATOM 472 O O . ALA A 1 65 ? -1.114 -12.903 -8.777 1.00 94.62 65 ALA A O 1
ATOM 473 N N . SER A 1 66 ? -1.802 -10.917 -9.530 1.00 94.69 66 SER A N 1
ATOM 474 C CA . SER A 1 66 ? -1.485 -11.209 -10.936 1.00 94.69 66 SER A CA 1
ATOM 475 C C . SER A 1 66 ? 0.009 -11.439 -11.204 1.00 94.69 66 SER A C 1
ATOM 477 O O . SER A 1 66 ? 0.344 -12.247 -12.064 1.00 94.69 66 SER A O 1
ATOM 479 N N . LEU A 1 67 ? 0.899 -10.740 -10.486 1.00 95.75 67 LEU A N 1
ATOM 480 C CA . LEU A 1 67 ? 2.347 -10.930 -10.614 1.00 95.75 67 LEU A CA 1
ATOM 481 C C . LEU A 1 67 ? 2.760 -12.246 -9.957 1.00 95.75 67 LEU A C 1
ATOM 483 O O . LEU A 1 67 ? 3.502 -13.015 -10.553 1.00 95.75 67 LEU A O 1
ATOM 487 N N . VAL A 1 68 ? 2.205 -12.540 -8.776 1.00 94.44 68 VAL A N 1
ATOM 488 C CA . VAL A 1 68 ? 2.383 -13.834 -8.099 1.00 94.44 68 VAL A CA 1
ATOM 489 C C . VAL A 1 68 ? 1.987 -14.985 -9.029 1.00 94.44 68 VAL A C 1
ATOM 491 O O . VAL A 1 68 ? 2.749 -15.931 -9.216 1.00 94.44 68 VAL A O 1
ATOM 494 N N . HIS A 1 69 ? 0.823 -14.880 -9.677 1.00 92.44 69 HIS A N 1
ATOM 495 C CA . HIS A 1 69 ? 0.356 -15.876 -10.638 1.00 92.44 69 HIS A CA 1
ATOM 496 C C . HIS A 1 69 ? 1.325 -16.059 -11.813 1.00 92.44 69 HIS A C 1
ATOM 498 O O . HIS A 1 69 ? 1.643 -17.195 -12.171 1.00 92.44 69 HIS A O 1
ATOM 504 N N . TYR A 1 70 ? 1.812 -14.955 -12.386 1.00 93.81 70 TYR A N 1
ATOM 505 C CA . TYR A 1 70 ? 2.770 -14.974 -13.489 1.00 93.81 70 TYR A CA 1
ATOM 506 C C . TYR A 1 70 ? 4.093 -15.639 -13.085 1.00 93.81 70 TYR A C 1
ATOM 508 O O . TYR A 1 70 ? 4.526 -16.593 -13.731 1.00 93.81 70 TYR A O 1
ATOM 516 N N . VAL A 1 71 ? 4.683 -15.206 -11.967 1.00 93.12 71 VAL A N 1
ATOM 517 C CA . VAL A 1 71 ? 5.956 -15.731 -11.460 1.00 93.12 71 VAL A CA 1
ATOM 518 C C . VAL A 1 71 ? 5.859 -17.234 -11.184 1.00 93.12 71 VAL A C 1
ATOM 520 O O . VAL A 1 71 ? 6.696 -18.002 -11.653 1.00 93.12 71 VAL A O 1
ATOM 523 N N . GLU A 1 72 ? 4.815 -17.705 -10.501 1.00 90.62 72 GLU A N 1
ATOM 524 C CA . GLU A 1 72 ? 4.666 -19.146 -10.242 1.00 90.62 72 GLU A CA 1
ATOM 525 C C . GLU A 1 72 ? 4.391 -19.969 -11.505 1.00 90.62 72 GLU A C 1
ATOM 527 O O . GLU A 1 72 ? 4.805 -21.131 -11.591 1.00 90.62 72 GLU A O 1
ATOM 532 N N . SER A 1 73 ? 3.724 -19.384 -12.502 1.00 89.50 73 SER A N 1
ATOM 533 C CA . SER A 1 73 ? 3.504 -20.044 -13.791 1.00 89.50 73 SER A CA 1
ATOM 534 C C . SER A 1 73 ? 4.833 -20.264 -14.513 1.00 89.50 73 SER A C 1
ATOM 536 O O . SER A 1 73 ? 5.139 -21.401 -14.882 1.00 89.50 73 SER A O 1
ATOM 538 N N . CYS A 1 74 ? 5.678 -19.230 -14.593 1.00 89.75 74 CYS A N 1
ATOM 539 C CA . CYS A 1 74 ? 7.037 -19.342 -15.125 1.00 89.75 74 CYS A CA 1
ATOM 540 C C . CYS A 1 74 ? 7.880 -20.349 -14.327 1.00 89.75 74 CYS A C 1
ATOM 542 O O . CYS A 1 74 ? 8.605 -21.151 -14.914 1.00 89.75 74 CYS A O 1
ATOM 544 N N . ARG A 1 75 ? 7.762 -20.369 -12.990 1.00 86.56 75 ARG A N 1
ATOM 545 C CA . ARG A 1 75 ? 8.482 -21.334 -12.138 1.00 86.56 75 ARG A CA 1
ATOM 546 C C . ARG A 1 75 ? 8.071 -22.769 -12.440 1.00 86.56 75 ARG A C 1
ATOM 548 O O . ARG A 1 75 ? 8.910 -23.669 -12.499 1.00 86.56 75 ARG A O 1
ATOM 555 N N . THR A 1 76 ? 6.775 -22.995 -12.613 1.00 84.88 76 THR A N 1
ATOM 556 C CA . THR A 1 76 ? 6.225 -24.314 -12.930 1.00 84.88 76 THR A CA 1
ATOM 557 C C . THR A 1 76 ? 6.669 -24.774 -14.315 1.00 84.88 76 THR A C 1
ATOM 559 O O . THR A 1 76 ? 7.055 -25.930 -14.482 1.00 84.88 76 THR A O 1
ATOM 562 N N . GLU A 1 77 ? 6.666 -23.875 -15.298 1.00 83.69 77 GLU A N 1
ATOM 563 C CA . GLU A 1 77 ? 7.159 -24.148 -16.647 1.00 83.69 77 GLU A CA 1
ATOM 564 C C . GLU A 1 77 ? 8.659 -24.474 -16.658 1.00 83.69 77 GLU A C 1
ATOM 566 O O . GLU A 1 77 ? 9.054 -25.490 -17.230 1.00 83.69 77 GLU A O 1
ATOM 571 N N . ALA A 1 78 ? 9.477 -23.702 -15.936 1.00 80.38 78 ALA A N 1
ATOM 572 C CA . ALA A 1 78 ? 10.912 -23.948 -15.788 1.00 80.38 78 ALA A CA 1
ATOM 573 C C . ALA A 1 78 ? 11.221 -25.329 -15.192 1.00 80.38 78 ALA A C 1
ATOM 575 O O . ALA A 1 78 ? 12.115 -26.036 -15.655 1.00 80.38 78 ALA A O 1
ATOM 576 N N . LYS A 1 79 ? 10.437 -25.765 -14.196 1.00 79.19 79 LYS A N 1
ATOM 577 C CA . LYS A 1 79 ? 10.569 -27.108 -13.610 1.00 79.19 79 LYS A CA 1
ATOM 578 C C . LYS A 1 79 ? 10.213 -28.224 -14.597 1.00 79.19 79 LYS A C 1
ATOM 580 O O . LYS A 1 79 ? 10.799 -29.299 -14.515 1.00 79.19 79 LYS A O 1
ATOM 585 N N . ARG A 1 80 ? 9.276 -27.994 -15.525 1.00 76.31 80 ARG A N 1
ATOM 586 C CA . ARG A 1 80 ? 8.906 -28.978 -16.562 1.00 76.31 80 ARG A CA 1
ATOM 587 C C . ARG A 1 80 ? 9.946 -29.064 -17.678 1.00 76.31 80 ARG A C 1
ATOM 589 O O . ARG A 1 80 ? 10.189 -30.151 -18.188 1.00 76.31 80 ARG A O 1
ATOM 596 N N . THR A 1 81 ? 10.563 -27.942 -18.047 1.00 68.88 81 THR A N 1
ATOM 597 C CA . THR A 1 81 ? 11.557 -27.855 -19.133 1.00 68.88 81 THR A CA 1
ATOM 598 C C . THR A 1 81 ? 12.987 -28.179 -18.692 1.00 68.88 81 THR A C 1
ATOM 600 O O . THR A 1 81 ? 13.910 -28.129 -19.509 1.00 68.88 81 THR A O 1
ATOM 603 N N . ALA A 1 82 ? 13.187 -28.573 -17.429 1.00 57.75 82 ALA A N 1
ATOM 604 C CA . ALA A 1 82 ? 14.477 -28.927 -16.833 1.00 57.75 82 ALA A CA 1
ATOM 605 C C . ALA A 1 82 ? 15.214 -30.109 -17.509 1.00 57.75 82 ALA A C 1
ATOM 607 O O . ALA A 1 82 ? 16.319 -30.449 -17.095 1.00 57.75 82 ALA A O 1
ATOM 608 N N . SER A 1 83 ? 14.686 -30.690 -18.595 1.00 55.62 83 SER A N 1
ATOM 609 C CA . SER A 1 83 ? 15.503 -31.469 -19.532 1.00 55.62 83 SER A CA 1
ATOM 610 C C . SER A 1 83 ? 16.425 -30.613 -20.424 1.00 55.62 83 SER A C 1
ATOM 612 O O . SER A 1 83 ? 17.142 -31.190 -21.236 1.00 55.62 83 SER A O 1
ATOM 614 N N . GLY A 1 84 ? 16.463 -29.274 -20.291 1.00 47.78 84 GLY A N 1
ATOM 615 C CA . GLY A 1 84 ? 17.577 -28.482 -20.838 1.00 47.78 84 GLY A CA 1
ATOM 616 C C . GLY A 1 84 ? 17.409 -26.976 -21.098 1.00 47.78 84 GLY A C 1
ATOM 617 O O . GLY A 1 84 ? 18.380 -26.389 -21.561 1.00 47.78 84 GLY A O 1
ATOM 618 N N . ALA A 1 85 ? 16.264 -26.320 -20.852 1.00 53.03 85 ALA A N 1
ATOM 619 C CA . ALA A 1 85 ? 16.057 -24.961 -21.403 1.00 53.03 85 ALA A CA 1
ATOM 620 C C . ALA A 1 85 ? 16.200 -23.771 -20.427 1.00 53.03 85 ALA A C 1
ATOM 622 O O . ALA A 1 85 ? 16.613 -22.699 -20.857 1.00 53.03 85 ALA A O 1
ATOM 623 N N . LEU A 1 86 ? 15.915 -23.921 -19.130 1.00 52.97 86 LEU A N 1
ATOM 624 C CA . LEU A 1 86 ? 16.123 -22.853 -18.138 1.00 52.97 86 LEU A CA 1
ATOM 625 C C . LEU A 1 86 ? 17.129 -23.331 -17.095 1.00 52.97 86 LEU A C 1
ATOM 627 O O . LEU A 1 86 ? 16.764 -23.859 -16.049 1.00 52.97 86 LEU A O 1
ATOM 631 N N . THR A 1 87 ? 18.418 -23.193 -17.400 1.00 56.00 87 THR A N 1
ATOM 632 C CA . THR A 1 87 ? 19.496 -23.584 -16.478 1.00 56.00 87 THR A CA 1
ATOM 633 C C . THR A 1 87 ? 19.499 -22.757 -15.190 1.00 56.00 87 THR A C 1
ATOM 635 O O . THR A 1 87 ? 20.048 -23.218 -14.191 1.00 56.00 87 THR A O 1
ATOM 638 N N . GLN A 1 88 ? 18.881 -21.568 -15.176 1.00 67.44 88 GLN A N 1
ATOM 639 C CA . GLN A 1 88 ? 18.810 -20.696 -14.004 1.00 67.44 88 GLN A CA 1
ATOM 640 C C . GLN A 1 88 ? 17.451 -19.992 -13.909 1.00 67.44 88 GLN A C 1
ATOM 642 O O . GLN A 1 88 ? 16.951 -19.427 -14.879 1.00 67.44 88 GLN A O 1
ATOM 647 N N . TRP A 1 89 ? 16.856 -20.045 -12.718 1.00 78.62 89 TRP A N 1
ATOM 648 C CA . TRP A 1 89 ? 15.664 -19.278 -12.366 1.00 78.62 89 TRP A CA 1
ATOM 649 C C . TRP A 1 89 ? 16.008 -17.777 -12.360 1.00 78.62 89 TRP A C 1
ATOM 651 O O . TRP A 1 89 ? 16.926 -17.400 -11.629 1.00 78.62 89 TRP A O 1
ATOM 661 N N . PRO A 1 90 ? 15.316 -16.921 -13.139 1.00 82.12 90 PRO A N 1
ATOM 662 C CA . PRO A 1 90 ? 15.731 -15.528 -13.325 1.00 82.12 90 PRO A CA 1
ATOM 663 C C . PRO A 1 90 ? 15.499 -14.641 -12.094 1.00 82.12 90 PRO A C 1
ATOM 665 O O . PRO A 1 90 ? 16.104 -13.579 -11.996 1.00 82.12 90 PRO A O 1
ATOM 668 N N . TRP A 1 91 ? 14.667 -15.066 -11.135 1.00 91.88 91 TRP A N 1
ATOM 669 C CA . TRP A 1 91 ? 14.232 -14.220 -10.016 1.00 91.88 91 TRP A CA 1
ATOM 670 C C . TRP A 1 91 ? 14.608 -14.788 -8.636 1.00 91.88 91 TRP A C 1
ATOM 672 O O . TRP A 1 91 ? 13.729 -15.030 -7.805 1.00 91.88 91 TRP A O 1
ATOM 682 N N . PRO A 1 92 ? 15.905 -14.988 -8.327 1.00 90.00 92 PRO A N 1
ATOM 683 C CA . PRO A 1 92 ? 16.327 -15.473 -7.011 1.00 90.00 92 PRO A CA 1
ATOM 684 C C . PRO A 1 92 ? 15.952 -14.500 -5.880 1.00 90.00 92 PRO A C 1
ATOM 686 O O . PRO A 1 92 ? 15.632 -14.939 -4.778 1.00 90.00 92 PRO A O 1
ATOM 689 N N . ALA A 1 93 ? 15.927 -13.189 -6.147 1.00 90.81 93 ALA A N 1
ATOM 690 C CA . ALA A 1 93 ? 15.518 -12.179 -5.168 1.00 90.81 93 ALA A CA 1
ATOM 691 C C . ALA A 1 93 ? 14.053 -12.348 -4.724 1.00 90.81 93 ALA A C 1
ATOM 693 O O . ALA A 1 93 ? 13.734 -12.163 -3.549 1.00 90.81 93 ALA A O 1
ATOM 694 N N . TRP A 1 94 ? 13.175 -12.775 -5.638 1.00 94.44 94 TRP A N 1
ATOM 695 C CA . TRP A 1 94 ? 11.787 -13.102 -5.315 1.00 94.44 94 TRP A CA 1
ATOM 696 C C . TRP A 1 94 ? 11.697 -14.289 -4.348 1.00 94.44 94 TRP A C 1
ATOM 698 O O . TRP A 1 94 ? 10.942 -14.248 -3.378 1.00 94.44 94 TRP A O 1
ATOM 708 N N . ASP A 1 95 ? 12.502 -15.331 -4.571 1.00 92.31 95 ASP A N 1
ATOM 709 C CA . ASP A 1 95 ? 12.536 -16.517 -3.708 1.00 92.31 95 ASP A CA 1
ATOM 710 C C . ASP A 1 95 ? 13.041 -16.179 -2.300 1.00 92.31 95 ASP A C 1
ATOM 712 O O . ASP A 1 95 ? 12.502 -16.684 -1.312 1.00 92.31 95 ASP A O 1
ATOM 716 N N . VAL A 1 96 ? 14.047 -15.302 -2.200 1.00 93.31 96 VAL A N 1
ATOM 717 C CA . VAL A 1 96 ? 14.551 -14.788 -0.918 1.00 93.31 96 VAL A CA 1
ATOM 718 C C . VAL A 1 96 ? 13.449 -14.024 -0.185 1.00 93.31 96 VAL A C 1
ATOM 720 O O . VAL A 1 96 ? 13.123 -14.377 0.949 1.00 93.31 96 VAL A O 1
ATOM 723 N N . ALA A 1 97 ? 12.803 -13.056 -0.844 1.00 95.12 97 ALA A N 1
ATOM 724 C CA . ALA A 1 97 ? 11.723 -12.270 -0.247 1.00 95.12 97 ALA A CA 1
ATOM 725 C C . ALA A 1 97 ? 10.536 -13.145 0.203 1.00 95.12 97 ALA A C 1
ATOM 727 O O . ALA A 1 97 ? 9.966 -12.932 1.277 1.00 95.12 97 ALA A O 1
ATOM 728 N N . LEU A 1 98 ? 10.185 -14.167 -0.586 1.00 94.00 98 LEU A N 1
ATOM 729 C CA . LEU A 1 98 ? 9.134 -15.129 -0.255 1.00 94.00 98 LEU A CA 1
ATOM 730 C C . LEU A 1 98 ? 9.513 -16.001 0.952 1.00 94.00 98 LEU A C 1
ATOM 732 O O . LEU A 1 98 ? 8.703 -16.191 1.863 1.00 94.00 98 LEU A O 1
ATOM 736 N N . LYS A 1 99 ? 10.749 -16.515 0.995 1.00 92.25 99 LYS A N 1
ATOM 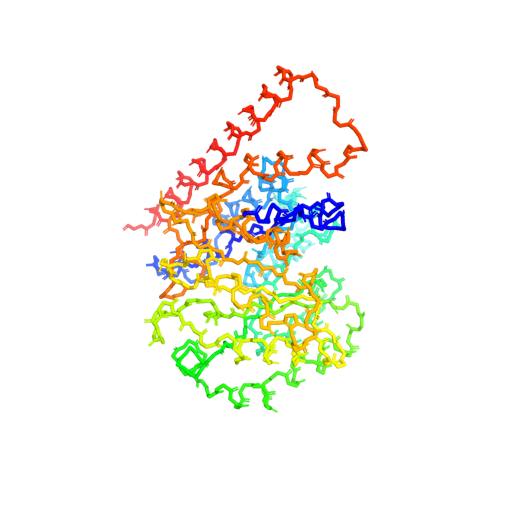737 C CA . LYS A 1 99 ? 11.259 -17.327 2.113 1.00 92.25 99 LYS A CA 1
ATOM 738 C C . LYS A 1 99 ? 11.312 -16.529 3.415 1.00 92.25 99 LYS A C 1
ATOM 740 O O . LYS A 1 99 ? 10.972 -17.065 4.466 1.00 92.25 99 LYS A O 1
ATOM 745 N N . GLU A 1 100 ? 11.697 -15.259 3.337 1.00 93.62 100 GLU A N 1
ATOM 746 C CA . GLU A 1 100 ? 11.705 -14.322 4.465 1.00 93.62 100 GLU A CA 1
ATOM 747 C C . GLU A 1 100 ? 10.301 -13.827 4.852 1.00 93.62 100 GLU A C 1
ATOM 749 O O . GLU A 1 100 ? 10.167 -13.105 5.836 1.00 93.62 100 GLU A O 1
ATOM 754 N N . GLN A 1 101 ? 9.252 -14.223 4.115 1.00 93.06 101 GLN A N 1
ATOM 755 C CA . GLN A 1 101 ? 7.862 -13.790 4.323 1.00 93.06 101 GLN A CA 1
ATOM 756 C C . GLN A 1 101 ? 7.697 -12.260 4.257 1.00 93.06 101 GLN A C 1
ATOM 758 O O . GLN A 1 101 ? 6.844 -11.691 4.933 1.00 93.06 101 GLN A O 1
ATOM 763 N N . ARG A 1 102 ? 8.504 -11.597 3.417 1.00 95.81 102 ARG A N 1
ATOM 764 C CA . ARG A 1 102 ? 8.480 -10.139 3.198 1.00 95.81 102 ARG A CA 1
ATOM 765 C C . ARG A 1 102 ? 7.584 -9.728 2.028 1.00 95.81 102 ARG A C 1
ATOM 767 O O . ARG A 1 102 ? 7.433 -8.541 1.762 1.00 95.81 102 ARG A O 1
ATOM 774 N N . LEU A 1 103 ? 6.982 -10.689 1.327 1.00 96.88 103 LEU A N 1
ATOM 775 C CA . LEU A 1 103 ? 5.988 -10.429 0.287 1.00 96.88 103 LEU A CA 1
ATOM 776 C C . LEU A 1 103 ? 4.580 -10.419 0.880 1.00 96.88 103 LEU A C 1
ATOM 778 O O . LEU A 1 103 ? 4.161 -11.373 1.537 1.00 96.88 103 LEU A O 1
ATOM 782 N N . VAL A 1 104 ? 3.833 -9.360 0.583 1.00 97.31 104 VAL A N 1
ATOM 783 C CA . VAL A 1 104 ? 2.424 -9.205 0.948 1.00 97.31 104 VAL A CA 1
ATOM 784 C C . VAL A 1 104 ? 1.617 -9.197 -0.337 1.00 97.31 104 VAL A C 1
ATOM 786 O O . VAL A 1 104 ? 1.846 -8.366 -1.209 1.00 97.31 104 VAL A O 1
ATOM 789 N N . THR A 1 105 ? 0.673 -10.119 -0.483 1.00 96.62 105 THR A N 1
ATOM 790 C CA . THR A 1 105 ? -0.072 -10.249 -1.738 1.00 96.62 105 THR A CA 1
ATOM 791 C C . THR A 1 105 ? -1.345 -9.418 -1.698 1.00 96.62 105 THR A C 1
ATOM 793 O O . THR A 1 105 ? -2.258 -9.714 -0.929 1.00 96.62 105 THR A O 1
ATOM 796 N N . LEU A 1 106 ? -1.421 -8.394 -2.546 1.00 97.50 106 LEU A N 1
ATOM 797 C CA . LEU A 1 106 ? -2.637 -7.628 -2.778 1.00 97.50 106 LEU A CA 1
ATOM 798 C C . LEU A 1 106 ? -3.631 -8.476 -3.576 1.00 97.50 106 LEU A C 1
ATOM 800 O O . LEU A 1 106 ? -3.362 -8.854 -4.722 1.00 97.50 106 LEU A O 1
ATOM 804 N N . VAL A 1 107 ? -4.783 -8.754 -2.974 1.00 95.00 107 VAL A N 1
ATOM 805 C CA . VAL A 1 107 ? -5.811 -9.644 -3.519 1.00 95.00 107 VAL A CA 1
ATOM 806 C C . VAL A 1 107 ? -7.196 -9.033 -3.313 1.00 95.00 107 VAL A C 1
ATOM 808 O O . VAL A 1 107 ? -7.457 -8.381 -2.304 1.00 95.00 107 VAL A O 1
ATOM 811 N N . THR A 1 108 ? -8.094 -9.204 -4.284 1.00 94.69 108 THR A N 1
ATOM 812 C CA . THR A 1 108 ? -9.488 -8.772 -4.115 1.00 94.69 108 THR A CA 1
ATOM 813 C C . THR A 1 108 ? -10.215 -9.728 -3.173 1.00 94.69 108 THR A C 1
ATOM 815 O O . THR A 1 108 ? -9.850 -10.899 -3.082 1.00 94.69 108 THR A O 1
ATOM 818 N N . ALA A 1 109 ? -11.273 -9.269 -2.501 1.00 92.50 109 ALA A N 1
ATOM 819 C CA . ALA A 1 109 ? -12.054 -10.126 -1.607 1.00 92.50 109 ALA A CA 1
ATOM 820 C C . ALA A 1 109 ? -12.569 -11.406 -2.302 1.00 92.50 109 ALA A C 1
ATOM 822 O O . ALA A 1 109 ? -12.505 -12.488 -1.725 1.00 92.50 109 ALA A O 1
ATOM 823 N N . GLY A 1 110 ? -12.991 -11.307 -3.569 1.00 89.00 110 GLY A N 1
ATOM 824 C CA . GLY A 1 110 ? -13.458 -12.457 -4.354 1.00 89.00 110 GLY A CA 1
ATOM 825 C C . GLY A 1 110 ? -12.356 -13.440 -4.767 1.00 89.00 110 GLY A C 1
ATOM 826 O O . GLY A 1 110 ? -12.648 -14.585 -5.105 1.00 89.00 110 GLY A O 1
ATOM 827 N N . ASP A 1 111 ? -11.088 -13.028 -4.716 1.00 90.25 111 ASP A N 1
ATOM 828 C CA . ASP A 1 111 ? -9.945 -13.849 -5.127 1.00 90.25 111 ASP A CA 1
ATOM 829 C C . ASP A 1 111 ? -9.251 -14.563 -3.962 1.00 90.25 111 ASP A C 1
ATOM 831 O O . ASP A 1 111 ? -8.426 -15.447 -4.204 1.00 90.25 111 ASP A O 1
ATOM 835 N N . VAL A 1 112 ? -9.587 -14.225 -2.710 1.00 90.06 112 VAL A N 1
ATOM 836 C CA . VAL A 1 112 ? -8.949 -14.796 -1.509 1.00 90.06 112 VAL A CA 1
ATOM 837 C C . VAL A 1 112 ? -9.068 -16.320 -1.497 1.00 90.06 112 VAL A C 1
ATOM 839 O O . VAL A 1 112 ? -8.053 -17.002 -1.372 1.00 90.06 112 VAL A O 1
ATOM 842 N N . ALA A 1 113 ? -10.276 -16.856 -1.717 1.00 87.06 113 ALA A N 1
ATOM 843 C CA . ALA A 1 113 ? -10.527 -18.299 -1.794 1.00 87.06 113 ALA A CA 1
ATOM 844 C C . ALA A 1 113 ? -9.606 -18.982 -2.807 1.00 87.06 113 ALA A C 1
ATOM 846 O O . ALA A 1 113 ? -8.898 -19.926 -2.471 1.00 87.06 113 ALA A O 1
ATOM 847 N N . ARG A 1 114 ? -9.565 -18.442 -4.029 1.00 86.12 114 ARG A N 1
ATOM 848 C CA . ARG A 1 114 ? -8.774 -18.970 -5.144 1.00 86.12 114 ARG A CA 1
ATOM 849 C C . ARG A 1 114 ? -7.278 -18.986 -4.834 1.00 86.12 114 ARG A C 1
ATOM 851 O O . ARG A 1 114 ? -6.577 -19.905 -5.248 1.00 86.12 114 ARG A O 1
ATOM 858 N N . LEU A 1 115 ? -6.783 -17.952 -4.157 1.00 86.00 115 LEU A N 1
ATOM 859 C CA . LEU A 1 115 ? -5.369 -17.830 -3.827 1.00 86.00 115 LEU A CA 1
ATOM 860 C C . LEU A 1 115 ? -4.984 -18.777 -2.687 1.00 86.00 115 LEU A C 1
ATOM 862 O O . LEU A 1 115 ? -3.998 -19.497 -2.813 1.00 86.00 115 LEU A O 1
ATOM 866 N N . VAL A 1 116 ? -5.778 -18.829 -1.617 1.00 86.06 116 VAL A N 1
ATOM 867 C CA . VAL A 1 116 ? -5.516 -19.693 -0.456 1.00 86.06 116 VAL A CA 1
ATOM 868 C C . VAL A 1 116 ? -5.649 -21.175 -0.814 1.00 86.06 116 VAL A C 1
ATOM 870 O O . VAL A 1 116 ? -4.824 -21.980 -0.393 1.00 86.06 116 VAL A O 1
ATOM 873 N N . SER A 1 117 ? -6.634 -21.547 -1.636 1.00 82.06 117 SER A N 1
ATOM 874 C CA . SER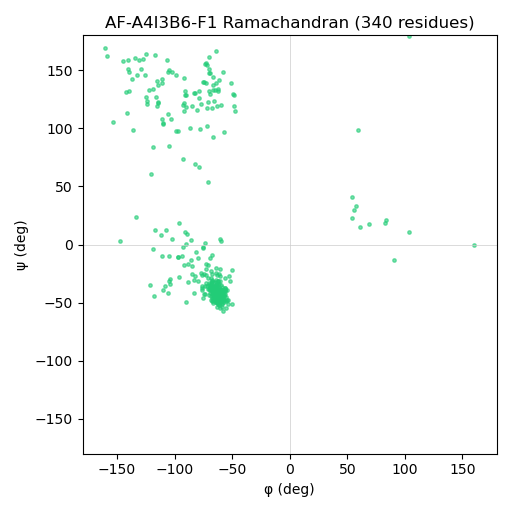 A 1 117 ? -6.885 -22.947 -2.003 1.00 82.06 117 SER A CA 1
ATOM 875 C C . SER A 1 117 ? -5.986 -23.480 -3.121 1.00 82.06 117 SER A C 1
ATOM 877 O O . SER A 1 117 ? -6.095 -24.647 -3.485 1.00 82.06 117 SER A O 1
ATOM 879 N N . SER A 1 118 ? -5.168 -22.635 -3.747 1.00 80.75 118 SER A N 1
ATOM 880 C CA . SER A 1 118 ? -4.329 -23.051 -4.869 1.00 80.75 118 SER A CA 1
ATOM 881 C C . SER A 1 118 ? -3.095 -23.791 -4.374 1.00 80.75 118 SER A C 1
ATOM 883 O O . SER A 1 118 ? -2.295 -23.226 -3.628 1.00 80.75 118 SER A O 1
ATOM 885 N N . ASP A 1 119 ? -2.868 -25.000 -4.883 1.00 72.56 119 ASP A N 1
ATOM 886 C CA . ASP A 1 119 ? -1.655 -25.781 -4.607 1.00 72.56 119 ASP A CA 1
ATOM 887 C C . ASP A 1 119 ? -0.367 -25.017 -4.964 1.00 72.56 119 ASP A C 1
ATOM 889 O O . ASP A 1 119 ? 0.678 -25.214 -4.343 1.00 72.56 119 ASP A O 1
ATOM 893 N N . CYS A 1 120 ? -0.441 -24.108 -5.944 1.00 69.62 120 CYS A N 1
ATOM 894 C CA . CYS A 1 120 ? 0.688 -23.286 -6.376 1.00 69.62 120 CYS A CA 1
ATOM 895 C C . CYS A 1 120 ? 1.006 -22.139 -5.402 1.00 69.62 120 CYS A C 1
ATOM 897 O O . CYS A 1 120 ? 2.141 -21.666 -5.381 1.00 69.62 120 CYS A O 1
ATOM 899 N N . TYR A 1 121 ? 0.023 -21.662 -4.626 1.00 69.62 121 TYR A N 1
ATOM 900 C CA . TYR A 1 121 ? 0.139 -20.423 -3.838 1.00 69.62 121 TYR A CA 1
ATOM 901 C C . TYR A 1 121 ? 0.010 -20.650 -2.332 1.00 69.62 121 TYR A C 1
ATOM 903 O O . TYR A 1 121 ? 0.805 -20.103 -1.560 1.00 69.62 121 TYR A O 1
ATOM 911 N N . GLY A 1 122 ? -0.968 -21.465 -1.924 1.00 59.72 122 GLY A N 1
ATOM 912 C CA . GLY A 1 122 ? -1.517 -21.529 -0.567 1.00 59.72 122 GLY A CA 1
ATOM 913 C C . GLY A 1 122 ? -0.510 -21.903 0.520 1.00 59.72 122 GLY A C 1
ATOM 914 O O . GLY A 1 122 ? -0.688 -21.564 1.684 1.00 59.72 122 GLY A O 1
ATOM 915 N N . GLY A 1 123 ? 0.608 -22.540 0.161 1.00 70.25 123 GLY A N 1
ATOM 916 C CA . GLY A 1 123 ? 1.667 -22.865 1.120 1.00 70.25 123 GLY A CA 1
ATOM 917 C C . GLY A 1 123 ? 2.653 -21.727 1.417 1.00 70.25 123 GLY A C 1
ATOM 918 O O . GLY A 1 123 ? 3.202 -21.675 2.527 1.00 70.25 123 GLY A O 1
ATOM 919 N N . ALA A 1 124 ? 2.905 -20.849 0.441 1.00 84.75 124 ALA A N 1
ATOM 920 C CA . ALA A 1 124 ? 4.041 -19.923 0.452 1.00 84.75 124 ALA A CA 1
ATOM 921 C C . ALA A 1 124 ? 3.638 -18.452 0.639 1.00 84.75 124 ALA A C 1
ATOM 923 O O . ALA A 1 124 ? 4.312 -17.732 1.376 1.00 84.75 124 ALA A O 1
ATOM 924 N N . TYR A 1 125 ? 2.530 -18.023 0.024 1.00 90.44 125 TYR A N 1
ATOM 925 C CA . TYR A 1 125 ? 2.045 -16.637 0.059 1.00 90.44 125 TYR A CA 1
ATOM 926 C C . TYR A 1 125 ? 1.045 -16.445 1.197 1.00 90.44 125 TYR A C 1
ATOM 928 O O . TYR A 1 125 ? -0.163 -16.374 0.990 1.00 90.44 125 TYR A O 1
ATOM 936 N N . ARG A 1 126 ? 1.565 -16.414 2.425 1.00 88.50 126 ARG A N 1
ATOM 937 C CA . ARG A 1 126 ? 0.741 -16.443 3.641 1.00 88.50 126 ARG A CA 1
ATOM 938 C C . ARG A 1 126 ? 0.222 -15.086 4.075 1.00 88.50 126 ARG A C 1
ATOM 940 O O . ARG A 1 126 ? -0.710 -15.047 4.861 1.00 88.50 126 ARG A O 1
ATOM 947 N N . THR A 1 127 ? 0.810 -13.996 3.597 1.00 93.88 127 THR A N 1
ATOM 948 C CA . THR A 1 127 ? 0.436 -12.647 4.021 1.00 93.88 127 THR A CA 1
ATOM 949 C C . THR A 1 127 ? -0.359 -11.967 2.918 1.00 93.88 127 THR A C 1
ATOM 951 O O . THR A 1 127 ? 0.176 -11.662 1.851 1.00 93.88 127 THR A O 1
ATOM 954 N N . LEU A 1 128 ? -1.643 -11.731 3.166 1.00 95.06 128 LEU A N 1
ATOM 955 C CA . LEU A 1 128 ? -2.572 -11.124 2.218 1.00 95.06 128 LEU A CA 1
ATOM 956 C C . LEU A 1 128 ? -2.886 -9.685 2.607 1.00 95.06 128 LEU A C 1
ATOM 958 O O . LEU A 1 128 ? -2.946 -9.337 3.784 1.00 95.06 128 LEU A O 1
ATOM 962 N N . CYS A 1 129 ? -3.144 -8.850 1.612 1.00 97.44 129 CYS A N 1
ATOM 963 C CA . CYS A 1 129 ? -3.713 -7.529 1.799 1.00 97.44 129 CYS A CA 1
ATOM 964 C C . CYS A 1 129 ? -4.983 -7.420 0.960 1.00 97.44 129 CYS A C 1
ATOM 966 O O . CYS A 1 129 ? -4.946 -7.643 -0.250 1.00 97.44 129 CYS A O 1
ATOM 968 N N . VAL A 1 130 ? -6.100 -7.098 1.610 1.00 97.00 130 VAL A N 1
ATOM 969 C CA . VAL A 1 130 ? -7.418 -7.037 0.972 1.00 97.00 130 VAL A CA 1
ATOM 970 C C . VAL A 1 130 ? -7.924 -5.598 1.009 1.00 97.00 130 VAL A C 1
ATOM 972 O O . VAL A 1 130 ? -8.102 -5.055 2.103 1.00 97.00 130 VAL A O 1
ATOM 975 N N . PRO A 1 131 ? -8.169 -4.952 -0.145 1.00 97.56 131 PRO A N 1
ATOM 976 C CA . PRO A 1 131 ? -8.839 -3.661 -0.182 1.00 97.56 131 PRO A CA 1
ATOM 977 C C . PRO A 1 131 ? -10.257 -3.768 0.377 1.00 97.56 131 PRO A C 1
ATOM 979 O O . PRO A 1 131 ? -11.008 -4.666 -0.000 1.00 97.56 131 PRO A O 1
ATOM 982 N N . VAL A 1 132 ? -10.634 -2.828 1.239 1.00 96.62 132 VAL A N 1
ATOM 983 C CA . VAL A 1 132 ? -11.983 -2.713 1.808 1.00 96.62 132 VAL A CA 1
ATOM 984 C C . VAL A 1 132 ? -12.462 -1.262 1.711 1.00 96.62 132 VAL A C 1
ATOM 986 O O . VAL A 1 132 ? -11.640 -0.348 1.822 1.00 96.62 132 VAL A O 1
ATOM 989 N N . PRO A 1 133 ? -13.759 -1.001 1.498 1.00 96.19 133 PRO A N 1
ATOM 990 C CA . PRO A 1 133 ? -14.270 0.362 1.442 1.00 96.19 133 PRO A CA 1
ATOM 991 C C . PRO A 1 133 ? -14.368 0.994 2.840 1.00 96.19 133 PRO A C 1
ATOM 993 O O . PRO A 1 133 ? -14.810 0.352 3.795 1.00 96.19 133 PRO A O 1
ATOM 996 N N . ALA A 1 134 ? -14.011 2.278 2.953 1.00 95.38 134 ALA A N 1
ATOM 997 C CA . ALA A 1 134 ? -14.214 3.071 4.173 1.00 95.38 134 ALA A CA 1
ATOM 998 C C . ALA A 1 134 ? -15.588 3.765 4.250 1.00 95.38 134 ALA A C 1
ATOM 1000 O O . ALA A 1 134 ? -15.986 4.257 5.308 1.00 95.38 134 ALA A O 1
ATOM 1001 N N . GLY A 1 135 ? -16.297 3.871 3.123 1.00 93.62 135 GLY A N 1
ATOM 1002 C CA . GLY A 1 135 ? -17.484 4.712 2.999 1.00 93.62 135 GLY A CA 1
ATOM 1003 C C . GLY A 1 135 ? -18.390 4.333 1.826 1.00 93.62 135 GLY A C 1
ATOM 1004 O O . GLY A 1 135 ? -18.009 3.517 0.982 1.00 93.62 135 GLY A O 1
ATOM 1005 N N . PRO A 1 136 ? -19.607 4.899 1.779 1.00 92.88 136 PRO A N 1
ATOM 1006 C CA . PRO A 1 136 ? -20.627 4.538 0.806 1.00 92.88 136 PRO A CA 1
ATOM 1007 C C . PRO A 1 136 ? -20.253 4.891 -0.637 1.00 92.88 136 PRO A C 1
ATOM 1009 O O . PRO A 1 136 ? -20.517 4.076 -1.518 1.00 92.88 136 PRO A O 1
ATOM 1012 N N . LEU A 1 137 ? -19.639 6.054 -0.906 1.00 93.94 137 LEU A N 1
ATOM 1013 C CA . LEU A 1 137 ? -19.343 6.439 -2.292 1.00 93.94 137 LEU A CA 1
ATOM 1014 C C . LEU A 1 137 ? -18.169 5.641 -2.846 1.00 93.94 137 LEU A C 1
ATOM 1016 O O . LEU A 1 137 ? -18.254 5.152 -3.966 1.00 93.94 137 LEU A O 1
ATOM 1020 N N . VAL A 1 138 ? -17.106 5.447 -2.057 1.00 94.31 138 VAL A N 1
ATOM 1021 C CA . VAL A 1 138 ? -15.989 4.589 -2.485 1.00 94.31 138 VAL A CA 1
ATOM 1022 C C . VAL A 1 138 ? -16.451 3.142 -2.678 1.00 94.31 138 VAL A C 1
ATOM 1024 O O . VAL A 1 138 ? -16.069 2.521 -3.662 1.00 94.31 138 VAL A O 1
ATOM 1027 N N . ALA A 1 139 ? -17.330 2.612 -1.816 1.00 95.12 139 ALA A N 1
ATOM 1028 C CA . ALA A 1 139 ? -17.898 1.275 -2.001 1.00 95.12 139 ALA A CA 1
ATOM 1029 C C . ALA A 1 139 ? -18.656 1.161 -3.334 1.00 95.12 139 ALA A C 1
ATOM 1031 O O . ALA A 1 139 ? -18.429 0.233 -4.107 1.00 95.12 139 ALA A O 1
ATOM 1032 N N . GLN A 1 140 ? -19.516 2.130 -3.647 1.00 95.62 140 GLN A N 1
ATOM 1033 C CA . GLN A 1 140 ? -20.306 2.085 -4.876 1.00 95.62 140 GLN A CA 1
ATOM 1034 C C . GLN A 1 140 ? -19.452 2.287 -6.132 1.00 95.62 140 GLN A C 1
ATOM 1036 O O . GLN A 1 140 ? -19.639 1.565 -7.108 1.00 95.62 140 GLN A O 1
ATOM 1041 N N . LEU A 1 141 ? -18.525 3.247 -6.117 1.00 95.25 141 LEU A N 1
ATOM 1042 C CA . LEU A 1 141 ? -17.773 3.655 -7.306 1.00 95.25 141 LEU A CA 1
ATOM 1043 C C . LEU A 1 141 ? -16.565 2.756 -7.587 1.00 95.25 141 LEU A C 1
ATOM 1045 O O . LEU A 1 141 ? -16.346 2.391 -8.738 1.00 95.25 141 LEU A O 1
ATOM 1049 N N . ASP A 1 142 ? -15.817 2.357 -6.554 1.00 93.75 142 ASP A N 1
ATOM 1050 C CA . ASP A 1 142 ? -14.600 1.552 -6.728 1.00 93.75 142 ASP A CA 1
ATOM 1051 C C . ASP A 1 142 ? -14.856 0.047 -6.555 1.00 93.75 142 ASP A C 1
ATOM 1053 O O . ASP A 1 142 ? -14.125 -0.766 -7.121 1.00 93.75 142 ASP A O 1
ATOM 1057 N N . PHE A 1 143 ? -15.867 -0.340 -5.767 1.00 94.56 143 PHE A N 1
ATOM 1058 C CA . PHE A 1 143 ? -16.176 -1.749 -5.475 1.00 94.56 143 PHE A CA 1
ATOM 1059 C C . PHE A 1 143 ? -17.491 -2.232 -6.108 1.00 94.56 143 PHE A C 1
ATOM 1061 O O . PHE A 1 143 ? -17.753 -3.433 -6.099 1.00 94.56 143 PHE A O 1
ATOM 1068 N N . GLY A 1 144 ? -18.316 -1.338 -6.668 1.00 95.31 144 GLY A N 1
ATOM 1069 C CA . GLY A 1 144 ? -19.573 -1.698 -7.333 1.00 95.31 144 GLY A CA 1
ATOM 1070 C C . GLY A 1 144 ? -20.666 -2.226 -6.397 1.00 95.31 144 GLY A C 1
ATOM 1071 O O . GLY A 1 144 ? -21.599 -2.880 -6.859 1.00 95.31 144 GLY A O 1
ATOM 1072 N N . ILE A 1 145 ? -20.559 -1.987 -5.086 1.00 96.00 145 ILE A N 1
ATOM 1073 C CA . ILE A 1 145 ? -21.456 -2.550 -4.069 1.00 96.00 145 ILE A CA 1
ATOM 1074 C C . ILE A 1 145 ? -21.686 -1.551 -2.929 1.00 96.00 145 ILE A C 1
ATOM 1076 O O . ILE A 1 145 ? -20.889 -0.640 -2.721 1.00 96.00 145 ILE A O 1
ATOM 1080 N N . THR A 1 146 ? -22.779 -1.678 -2.171 1.00 95.62 146 THR A N 1
ATOM 1081 C CA . THR A 1 146 ? -22.956 -0.830 -0.980 1.00 95.62 146 THR A CA 1
ATOM 1082 C C . THR A 1 146 ? -21.977 -1.226 0.126 1.00 95.62 146 THR A C 1
ATOM 1084 O O . THR A 1 146 ? -21.579 -2.388 0.233 1.00 95.62 146 THR A O 1
ATOM 1087 N N . VAL A 1 147 ? -21.601 -0.257 0.966 1.00 94.56 147 VAL A N 1
ATOM 1088 C CA . VAL A 1 147 ? -20.685 -0.502 2.087 1.00 94.56 147 VAL A CA 1
ATOM 1089 C C . VAL A 1 147 ? -21.258 -1.542 3.056 1.00 94.56 147 VAL A C 1
ATOM 1091 O O . VAL A 1 147 ? -20.557 -2.483 3.413 1.00 94.56 147 VAL A O 1
ATOM 1094 N N . ASP A 1 148 ? -22.547 -1.455 3.391 1.00 94.25 148 ASP A N 1
ATOM 1095 C CA . ASP A 1 148 ? -23.193 -2.396 4.312 1.00 94.25 148 ASP A CA 1
ATOM 1096 C C . ASP A 1 148 ? -23.211 -3.818 3.740 1.00 94.25 148 ASP A C 1
ATOM 1098 O O . ASP A 1 148 ? -22.850 -4.766 4.435 1.00 94.25 148 ASP A O 1
ATOM 1102 N N . THR A 1 149 ? -23.532 -3.971 2.450 1.00 95.69 149 THR A N 1
ATOM 1103 C CA . THR A 1 149 ? -23.480 -5.272 1.767 1.00 95.69 149 THR A CA 1
ATOM 1104 C C . THR A 1 149 ? -22.057 -5.838 1.741 1.00 95.69 149 THR A C 1
ATOM 1106 O O . THR A 1 149 ? -21.875 -7.032 1.959 1.00 95.69 149 THR A O 1
ATOM 1109 N N . PHE A 1 150 ? -21.021 -5.013 1.542 1.00 95.38 150 PHE A N 1
ATOM 1110 C CA . PHE A 1 150 ? -19.635 -5.494 1.589 1.00 95.38 150 PHE A CA 1
ATOM 1111 C C . PHE A 1 150 ? -19.302 -6.121 2.951 1.00 95.38 150 PHE A C 1
ATOM 1113 O O . PHE A 1 150 ? -18.821 -7.253 3.012 1.00 95.38 150 PHE A O 1
ATOM 1120 N N . TYR A 1 151 ? -19.576 -5.412 4.050 1.00 93.31 151 TYR A N 1
ATOM 1121 C CA . TYR A 1 151 ? -19.255 -5.900 5.395 1.00 93.31 151 TYR A CA 1
ATOM 1122 C C . TYR A 1 151 ? -20.177 -7.038 5.863 1.00 93.31 151 TYR A C 1
ATOM 1124 O O . TYR A 1 151 ? -19.749 -7.843 6.690 1.00 93.31 151 TYR A O 1
ATOM 1132 N N . ALA A 1 152 ? -21.407 -7.124 5.347 1.00 92.50 152 ALA A N 1
ATOM 1133 C CA . ALA A 1 152 ? -22.376 -8.155 5.721 1.00 92.50 152 ALA A CA 1
ATOM 1134 C C . ALA A 1 152 ? -22.287 -9.442 4.883 1.00 92.50 152 ALA A C 1
ATOM 1136 O O . ALA A 1 152 ? -22.574 -10.512 5.409 1.00 92.50 152 ALA A O 1
ATOM 1137 N N . GLU A 1 153 ? -21.908 -9.359 3.604 1.00 92.19 153 GLU A N 1
ATOM 1138 C CA . GLU A 1 153 ? -21.995 -10.490 2.664 1.00 92.19 153 GLU A CA 1
ATOM 1139 C C . GLU A 1 153 ? -20.643 -10.878 2.052 1.00 92.19 153 GLU A C 1
ATOM 1141 O O . GLU A 1 153 ? -20.385 -12.060 1.836 1.00 92.19 153 GLU A O 1
ATOM 1146 N N . VAL A 1 154 ? -19.750 -9.913 1.800 1.00 94.06 154 VAL A N 1
ATOM 1147 C CA . VAL A 1 154 ? -18.456 -10.177 1.141 1.00 94.06 154 VAL A CA 1
ATOM 1148 C C . VAL A 1 154 ? -17.366 -10.500 2.161 1.00 94.06 154 VAL A C 1
ATOM 1150 O O . VAL A 1 154 ? -16.653 -11.495 2.026 1.00 94.06 154 VAL A O 1
ATOM 1153 N N . LEU A 1 155 ? -17.235 -9.668 3.197 1.00 92.62 155 LEU A N 1
ATOM 1154 C CA . LEU A 1 155 ? -16.210 -9.827 4.226 1.00 92.62 155 LEU A CA 1
ATOM 1155 C C . LEU A 1 155 ? -16.288 -11.180 4.962 1.00 92.62 155 LEU A C 1
ATOM 1157 O O . LEU A 1 155 ? -15.227 -11.774 5.158 1.00 92.62 155 LEU A O 1
ATOM 1161 N N . PRO A 1 156 ? -17.471 -11.719 5.330 1.00 91.19 156 PRO A N 1
ATOM 1162 C CA . PRO A 1 156 ? -17.547 -13.042 5.952 1.00 91.19 156 PRO A CA 1
ATOM 1163 C C . PRO A 1 156 ? -16.899 -14.146 5.112 1.00 91.19 156 PRO A C 1
ATOM 1165 O O . PRO A 1 156 ? -16.158 -14.955 5.655 1.00 91.19 156 PRO A O 1
ATOM 1168 N N . GLY A 1 157 ? -17.059 -14.118 3.784 1.00 89.88 157 GLY A N 1
ATOM 1169 C CA . GLY A 1 157 ? -16.405 -15.087 2.900 1.00 89.88 157 GLY A CA 1
ATOM 1170 C C . GLY A 1 157 ? -14.875 -14.994 2.925 1.00 89.88 157 GLY A C 1
ATOM 1171 O O . GLY A 1 157 ? -14.194 -16.015 2.858 1.00 89.88 157 GLY A O 1
ATOM 1172 N N . VAL A 1 158 ? -14.317 -13.787 3.076 1.00 90.94 158 VAL A N 1
ATOM 1173 C CA . VAL A 1 158 ? -12.869 -13.604 3.284 1.00 90.94 158 VAL A CA 1
ATOM 1174 C C . VAL A 1 158 ? -12.443 -14.228 4.611 1.00 90.94 158 VAL A C 1
ATOM 1176 O O . VAL A 1 158 ? -11.466 -14.975 4.632 1.00 90.94 158 VAL A O 1
ATOM 1179 N N . LEU A 1 159 ? -13.183 -13.947 5.690 1.00 90.88 159 LEU A N 1
ATOM 1180 C CA . LEU A 1 159 ? -12.908 -14.437 7.044 1.00 90.88 159 LEU A CA 1
ATOM 1181 C C . LEU A 1 159 ? -12.984 -15.963 7.141 1.00 90.88 159 LEU A C 1
ATOM 1183 O O . LEU A 1 159 ? -12.113 -16.567 7.760 1.00 90.88 159 LEU A O 1
ATOM 1187 N N . ASP A 1 160 ? -13.973 -16.583 6.500 1.00 89.06 160 ASP A N 1
ATOM 1188 C CA . ASP A 1 160 ? -14.136 -18.037 6.484 1.00 89.06 160 ASP A CA 1
ATOM 1189 C C . ASP A 1 160 ? -12.934 -18.721 5.824 1.00 89.06 160 ASP A C 1
ATOM 1191 O O . ASP A 1 160 ? -12.400 -19.699 6.349 1.00 89.06 160 ASP A O 1
ATOM 1195 N N . VAL A 1 161 ? -12.455 -18.180 4.699 1.00 87.38 161 VAL A N 1
ATOM 1196 C CA . VAL A 1 161 ? -11.309 -18.738 3.970 1.00 87.38 161 VAL A CA 1
ATOM 1197 C C . VAL A 1 161 ? -10.016 -18.608 4.773 1.00 87.38 161 VAL A C 1
ATOM 1199 O O . VAL A 1 161 ? -9.290 -19.590 4.923 1.00 87.38 161 VAL A O 1
ATOM 1202 N N . VAL A 1 162 ? -9.707 -17.412 5.287 1.00 88.00 162 VAL A N 1
ATOM 1203 C CA . VAL A 1 162 ? -8.471 -17.200 6.065 1.00 88.00 162 VAL A CA 1
ATOM 1204 C C . VAL A 1 162 ? -8.532 -17.886 7.428 1.00 88.00 162 VAL A C 1
ATOM 1206 O O . VAL A 1 162 ? -7.523 -18.390 7.902 1.00 88.00 162 VAL A O 1
ATOM 1209 N N . GLY A 1 163 ? -9.714 -17.973 8.043 1.00 85.19 163 GLY A N 1
ATOM 1210 C CA . GLY A 1 163 ? -9.923 -18.700 9.292 1.00 85.19 163 GLY A CA 1
ATOM 1211 C C . GLY A 1 163 ? -9.773 -20.215 9.133 1.00 85.19 163 GLY A C 1
ATOM 1212 O O . GLY A 1 163 ? -9.281 -20.877 10.048 1.00 85.19 163 GLY A O 1
ATOM 1213 N N . ALA A 1 164 ? -10.152 -20.765 7.975 1.00 83.75 164 ALA A N 1
ATOM 1214 C CA . ALA A 1 164 ? -9.991 -22.184 7.670 1.00 83.75 164 ALA A CA 1
ATOM 1215 C C . ALA A 1 164 ? -8.519 -22.593 7.469 1.00 83.75 164 ALA A C 1
ATOM 1217 O O . ALA A 1 164 ? -8.138 -23.694 7.872 1.00 83.75 164 ALA A O 1
ATOM 1218 N N . ASP A 1 165 ? -7.677 -21.720 6.901 1.00 80.06 165 ASP A N 1
ATOM 1219 C CA . ASP A 1 165 ? -6.220 -21.913 6.851 1.00 80.06 165 ASP A CA 1
ATOM 1220 C C . ASP A 1 165 ? -5.521 -20.994 7.857 1.00 80.06 165 ASP A C 1
ATOM 1222 O O . ASP A 1 165 ? -5.017 -19.929 7.509 1.00 80.06 165 ASP A O 1
ATOM 1226 N N . GLY A 1 166 ? -5.421 -21.439 9.113 1.00 78.62 166 GLY A N 1
ATOM 1227 C CA . GLY A 1 166 ? -4.808 -20.675 10.211 1.00 78.62 166 GLY A CA 1
ATOM 1228 C C . GLY A 1 166 ? -3.324 -20.303 10.039 1.00 78.62 166 GLY A C 1
ATOM 1229 O O . GLY A 1 166 ? -2.713 -19.776 10.969 1.00 78.62 166 GLY A O 1
ATOM 1230 N N . ARG A 1 167 ? -2.705 -20.594 8.887 1.00 84.25 167 ARG A N 1
ATOM 1231 C CA . ARG A 1 167 ? -1.367 -20.104 8.514 1.00 84.25 167 ARG A CA 1
ATOM 1232 C C . ARG A 1 167 ? -1.426 -18.801 7.721 1.00 84.25 167 ARG A C 1
ATOM 1234 O O . ARG A 1 167 ? -0.388 -18.149 7.599 1.00 84.25 167 ARG A O 1
ATOM 1241 N N . VAL A 1 168 ? -2.585 -18.461 7.162 1.00 88.06 168 VAL A N 1
ATOM 1242 C CA . VAL A 1 168 ? -2.802 -17.244 6.389 1.00 88.06 168 VAL A CA 1
ATOM 1243 C C . VAL A 1 168 ? -3.059 -16.088 7.342 1.00 88.06 168 VAL A C 1
ATOM 1245 O O . VAL A 1 168 ? -3.878 -16.148 8.253 1.00 88.06 168 VAL A O 1
ATOM 1248 N N . ARG A 1 169 ? -2.325 -15.014 7.105 1.00 90.75 169 ARG A N 1
ATOM 1249 C CA . ARG A 1 169 ? -2.438 -13.728 7.769 1.00 90.75 169 ARG A CA 1
ATOM 1250 C C . ARG A 1 169 ? -2.980 -12.739 6.770 1.00 90.75 169 ARG A C 1
ATOM 1252 O O . ARG A 1 169 ? -2.595 -12.769 5.601 1.00 90.75 169 ARG A O 1
ATOM 1259 N N . TRP A 1 170 ? -3.829 -11.829 7.215 1.00 93.81 170 TRP A N 1
ATOM 1260 C CA . TRP A 1 170 ? -4.331 -10.805 6.319 1.00 93.81 170 TRP A CA 1
ATOM 1261 C C . TRP A 1 170 ? -4.440 -9.449 6.997 1.00 93.81 170 TRP A C 1
ATOM 1263 O O . TRP A 1 170 ? -4.641 -9.337 8.204 1.00 93.81 170 TRP A O 1
ATOM 1273 N N . ARG A 1 171 ? -4.289 -8.410 6.183 1.00 96.38 171 ARG A N 1
ATOM 1274 C CA . ARG A 1 171 ? -4.450 -7.010 6.566 1.00 96.38 171 ARG A CA 1
ATOM 1275 C C . ARG A 1 171 ? -5.454 -6.340 5.641 1.00 96.38 171 ARG A C 1
ATOM 1277 O O . ARG A 1 171 ? -5.505 -6.646 4.446 1.00 96.38 171 ARG A O 1
ATOM 1284 N N . ALA A 1 172 ? -6.224 -5.403 6.168 1.00 97.50 172 ALA A N 1
ATOM 1285 C CA . ALA A 1 172 ? -7.165 -4.635 5.370 1.00 97.50 172 ALA A CA 1
ATOM 1286 C C . ALA A 1 172 ? -6.491 -3.366 4.839 1.00 97.50 172 ALA A C 1
ATOM 1288 O O . ALA A 1 172 ? -5.870 -2.626 5.599 1.00 97.50 172 ALA A O 1
ATOM 1289 N N . TRP A 1 173 ? -6.641 -3.085 3.547 1.00 98.19 173 TRP A N 1
ATOM 1290 C CA . TRP A 1 173 ? -6.345 -1.769 2.986 1.00 98.19 173 TRP A CA 1
ATOM 1291 C C . TRP A 1 173 ? -7.641 -0.981 2.882 1.00 98.19 173 TRP A C 1
ATOM 1293 O O . TRP A 1 173 ? -8.420 -1.158 1.948 1.00 98.19 173 TRP A O 1
ATOM 1303 N N . MET A 1 174 ? -7.896 -0.129 3.866 1.00 97.50 174 MET A N 1
ATOM 1304 C CA . MET A 1 174 ? -9.118 0.654 3.938 1.00 97.50 174 MET A CA 1
ATOM 1305 C C . MET A 1 174 ? -9.034 1.840 2.973 1.00 97.50 174 MET A C 1
ATOM 1307 O O . MET A 1 174 ? -8.398 2.860 3.251 1.00 97.50 174 MET A O 1
ATOM 1311 N N . ARG A 1 175 ? -9.670 1.667 1.812 1.00 97.19 175 ARG A N 1
ATOM 1312 C CA . ARG A 1 175 ? -9.693 2.620 0.702 1.00 97.19 175 ARG A CA 1
ATOM 1313 C C . ARG A 1 175 ? -10.454 3.878 1.089 1.00 97.19 175 ARG A C 1
ATOM 1315 O O . ARG A 1 175 ? -11.578 3.787 1.582 1.00 97.19 175 ARG A O 1
ATOM 1322 N N . SER A 1 176 ? -9.867 5.037 0.802 1.00 95.88 176 SER A N 1
ATOM 1323 C CA . SER A 1 176 ? -10.425 6.354 1.136 1.00 95.88 176 SER A CA 1
ATOM 1324 C C . SER A 1 176 ? -10.782 6.529 2.623 1.00 95.88 176 SER A C 1
ATOM 1326 O O . SER A 1 176 ? -11.826 7.083 2.958 1.00 95.88 176 SER A O 1
ATOM 1328 N N . ALA A 1 177 ? -9.935 6.036 3.531 1.00 96.81 177 ALA A N 1
ATOM 1329 C CA . ALA A 1 177 ? -10.149 6.142 4.977 1.00 96.81 177 ALA A CA 1
ATOM 1330 C C . ALA A 1 177 ? -9.974 7.572 5.511 1.00 96.81 177 ALA A C 1
ATOM 1332 O O . ALA A 1 177 ? -10.688 7.992 6.414 1.00 96.81 177 ALA A O 1
ATOM 1333 N N . LEU A 1 178 ? -9.009 8.325 4.984 1.00 96.31 178 LEU A N 1
ATOM 1334 C CA . LEU A 1 178 ? -8.645 9.645 5.514 1.00 96.31 178 LEU A CA 1
ATOM 1335 C C . LEU A 1 178 ? -9.148 10.781 4.628 1.00 96.31 178 LEU A C 1
ATOM 1337 O O . LEU A 1 178 ? -9.652 11.788 5.133 1.00 96.31 178 LEU A O 1
ATOM 1341 N N . THR A 1 179 ? -9.022 10.597 3.317 1.00 95.88 179 THR A N 1
ATOM 1342 C CA . THR A 1 179 ? -9.451 11.525 2.269 1.00 95.88 179 THR A CA 1
ATOM 1343 C C . THR A 1 179 ? -10.063 10.705 1.130 1.00 95.88 179 THR A C 1
ATOM 1345 O O . THR A 1 179 ? -9.665 9.558 0.919 1.00 95.88 179 THR A O 1
ATOM 1348 N N . CYS A 1 180 ? -11.045 11.258 0.417 1.00 94.44 180 CYS A N 1
ATOM 1349 C CA . CYS A 1 180 ? -11.779 10.560 -0.637 1.00 94.44 180 CYS A CA 1
ATOM 1350 C C . CYS A 1 180 ? -12.020 11.493 -1.826 1.00 94.44 180 CYS A C 1
ATOM 1352 O O . CYS A 1 180 ? -12.529 12.600 -1.652 1.00 94.44 180 CYS A O 1
ATOM 1354 N N . ALA A 1 181 ? -11.736 11.031 -3.045 1.00 89.38 181 ALA A N 1
ATOM 1355 C CA . ALA A 1 181 ? -12.029 11.801 -4.256 1.00 89.38 181 ALA A CA 1
ATOM 1356 C C . ALA A 1 181 ? -13.534 12.095 -4.427 1.00 89.38 181 ALA A C 1
ATOM 1358 O O . ALA A 1 181 ? -13.905 13.081 -5.058 1.00 89.38 181 ALA A O 1
ATOM 1359 N N . TYR A 1 182 ? -14.394 11.256 -3.842 1.00 93.00 182 TYR A N 1
ATOM 1360 C CA . TYR A 1 182 ? -15.846 11.316 -4.018 1.00 93.00 182 TYR A CA 1
ATOM 1361 C C . TYR A 1 182 ? -16.584 11.918 -2.813 1.00 93.00 182 TYR A C 1
ATOM 1363 O O . TYR A 1 182 ? -17.598 12.584 -2.988 1.00 93.00 182 TYR A O 1
ATOM 1371 N N . GLU A 1 183 ? -16.089 11.689 -1.589 1.00 86.69 183 GLU A N 1
ATOM 1372 C CA . GLU A 1 183 ? -16.705 12.181 -0.337 1.00 86.69 183 GLU A CA 1
ATOM 1373 C C . GLU A 1 183 ? -16.068 13.488 0.166 1.00 86.69 183 GLU A C 1
ATOM 1375 O O . GLU A 1 183 ? -16.604 14.130 1.068 1.00 86.69 183 GLU A O 1
ATOM 1380 N N . GLY A 1 184 ? -14.942 13.902 -0.424 1.00 86.81 184 GLY A N 1
ATOM 1381 C CA . GLY A 1 184 ? -14.191 15.097 -0.054 1.00 86.81 184 GLY A CA 1
ATOM 1382 C C . GLY A 1 184 ? -12.922 14.802 0.750 1.00 86.81 184 GLY A C 1
ATOM 1383 O O . GLY A 1 184 ? -12.584 13.663 1.078 1.00 86.81 184 GLY A O 1
ATOM 1384 N N . THR A 1 185 ? -12.194 15.864 1.096 1.00 85.19 185 THR A N 1
ATOM 1385 C CA . THR A 1 185 ? -10.876 15.772 1.750 1.00 85.19 185 THR A CA 1
ATOM 1386 C C . THR A 1 185 ? -10.930 15.266 3.191 1.00 85.19 185 THR A C 1
ATOM 1388 O O . THR A 1 185 ? -9.890 14.953 3.761 1.00 85.19 185 THR A O 1
ATOM 1391 N N . HIS A 1 186 ? -12.111 15.177 3.803 1.00 85.06 186 HIS A N 1
ATOM 1392 C CA . HIS A 1 186 ? -12.280 14.802 5.205 1.00 85.06 186 HIS A CA 1
ATOM 1393 C C . HIS A 1 186 ? -13.436 13.804 5.359 1.00 85.06 186 HIS A C 1
ATOM 1395 O O . HIS A 1 186 ? -14.601 14.190 5.420 1.00 85.06 186 HIS A O 1
ATOM 1401 N N . VAL A 1 187 ? -13.103 12.512 5.439 1.00 88.25 187 VAL A N 1
ATOM 1402 C CA . VAL A 1 187 ? -14.065 11.407 5.610 1.00 88.25 187 VAL A CA 1
ATOM 1403 C C . VAL A 1 187 ? -14.452 11.213 7.086 1.00 88.25 187 VAL A C 1
ATOM 1405 O O . VAL A 1 187 ? -13.557 11.098 7.920 1.00 88.25 187 VAL A O 1
ATOM 140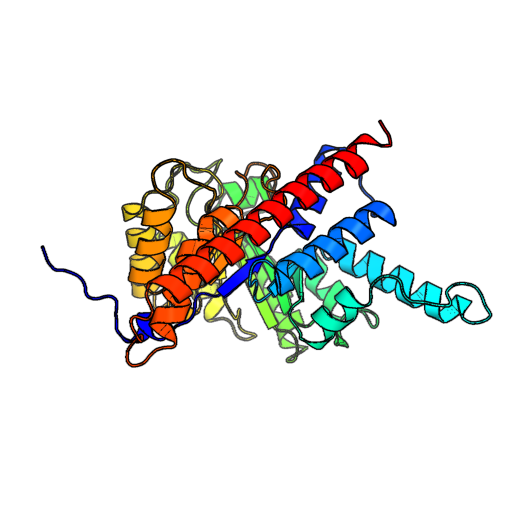8 N N . PRO A 1 188 ? -15.745 11.127 7.462 1.00 91.62 188 PRO A N 1
ATOM 1409 C CA . PRO A 1 188 ? -16.168 11.069 8.865 1.00 91.62 188 PRO A CA 1
ATOM 1410 C C . PRO A 1 188 ? -15.375 10.051 9.719 1.00 91.62 188 PRO A C 1
ATOM 1412 O O . PRO A 1 188 ? -15.506 8.844 9.506 1.00 91.62 188 PRO A O 1
ATOM 1415 N N . PRO A 1 189 ? -14.594 10.500 10.724 1.00 92.62 189 PRO A N 1
ATOM 1416 C CA . PRO A 1 189 ? -13.611 9.650 11.396 1.00 92.62 189 PRO A CA 1
ATOM 1417 C C . PRO A 1 189 ? -14.257 8.551 12.237 1.00 92.62 189 PRO A C 1
ATOM 1419 O O . PRO A 1 189 ? -13.683 7.478 12.388 1.00 92.62 189 PRO A O 1
ATOM 1422 N N . ILE A 1 190 ? -15.466 8.793 12.759 1.00 94.00 190 ILE A N 1
ATOM 1423 C CA . ILE A 1 190 ? -16.200 7.802 13.555 1.00 94.00 190 ILE A CA 1
ATOM 1424 C C . ILE A 1 190 ? -16.540 6.553 12.744 1.00 94.00 190 ILE A C 1
ATOM 1426 O O . ILE A 1 190 ? -16.333 5.448 13.227 1.00 94.00 190 ILE A O 1
ATOM 1430 N N . ARG A 1 191 ? -16.939 6.720 11.481 1.00 91.69 191 ARG A N 1
ATOM 1431 C CA . ARG A 1 191 ? -17.265 5.608 10.582 1.00 91.69 191 ARG A CA 1
ATOM 1432 C C . ARG A 1 191 ? -16.031 4.749 10.303 1.00 91.69 191 ARG A C 1
ATOM 1434 O O . ARG A 1 191 ? -16.061 3.531 10.434 1.00 91.69 191 ARG A O 1
ATOM 1441 N N . VAL A 1 192 ? -14.930 5.405 9.943 1.00 93.94 192 VAL A N 1
ATOM 1442 C CA . VAL A 1 192 ? -13.636 4.765 9.655 1.00 93.94 192 VAL A CA 1
ATOM 1443 C C . VAL A 1 192 ? -13.149 3.986 10.879 1.00 93.94 192 VAL A C 1
ATOM 1445 O O . VAL A 1 192 ? -12.724 2.836 10.769 1.00 93.94 192 VAL A O 1
ATOM 1448 N N . ALA A 1 193 ? -13.269 4.590 12.061 1.00 96.06 193 ALA A N 1
ATOM 1449 C CA . ALA A 1 193 ? -12.930 3.979 13.336 1.00 96.06 193 ALA A CA 1
ATOM 1450 C C . ALA A 1 193 ? -13.802 2.750 13.658 1.00 96.06 193 ALA A C 1
ATOM 1452 O O . ALA A 1 193 ? -13.266 1.719 14.063 1.00 96.06 193 ALA A O 1
ATOM 1453 N N . GLU A 1 194 ? -15.118 2.827 13.447 1.00 94.75 194 GLU A N 1
ATOM 1454 C CA . GLU A 1 194 ? -16.054 1.715 13.658 1.00 94.75 194 GLU A CA 1
ATOM 1455 C C . GLU A 1 194 ? -15.747 0.528 12.742 1.00 94.75 194 GLU A C 1
ATOM 1457 O O . GLU A 1 194 ? -15.583 -0.586 13.241 1.00 94.75 194 GLU A O 1
ATOM 1462 N N . TYR A 1 195 ? -15.568 0.753 11.435 1.00 94.19 195 TYR A N 1
ATOM 1463 C CA . TYR A 1 195 ? -15.204 -0.320 10.502 1.00 94.19 195 TYR A CA 1
ATOM 1464 C C . TYR A 1 195 ? -13.826 -0.911 10.801 1.00 94.19 195 TYR A C 1
ATOM 1466 O O . TYR A 1 195 ? -13.638 -2.122 10.719 1.00 94.19 195 TYR A O 1
ATOM 1474 N N . THR A 1 196 ? -12.866 -0.083 11.211 1.00 96.19 196 THR A N 1
ATOM 1475 C CA . THR A 1 196 ? -11.542 -0.557 11.637 1.00 96.19 196 THR A CA 1
ATOM 1476 C C . THR A 1 196 ? -11.658 -1.457 12.866 1.00 96.19 196 THR A C 1
ATOM 1478 O O . THR A 1 196 ? -11.103 -2.553 12.895 1.00 96.19 196 THR A O 1
ATOM 1481 N N . SER A 1 197 ? -12.420 -1.020 13.871 1.00 94.69 197 SER A N 1
ATOM 1482 C CA . SER A 1 197 ? -12.687 -1.797 15.083 1.00 94.69 197 SER A CA 1
ATOM 1483 C C . SER A 1 197 ? -13.402 -3.108 14.752 1.00 94.69 197 SER A C 1
ATOM 1485 O O . SER A 1 197 ? -13.029 -4.158 15.272 1.00 94.69 197 SER A O 1
ATOM 1487 N N . GLN A 1 198 ? -14.374 -3.074 13.834 1.00 92.38 198 GLN A N 1
ATOM 1488 C CA . GLN A 1 198 ? -15.050 -4.265 13.335 1.00 92.38 198 GLN A CA 1
ATOM 1489 C C . GLN A 1 198 ? -14.048 -5.236 12.706 1.00 92.38 198 GLN A C 1
ATOM 1491 O O . GLN A 1 198 ? -13.997 -6.372 13.158 1.00 92.38 198 GLN A O 1
ATOM 1496 N N . LEU A 1 199 ? -13.224 -4.804 11.743 1.00 94.56 199 LEU A N 1
ATOM 1497 C CA . LEU A 1 199 ? -12.233 -5.649 11.055 1.00 94.56 199 LEU A CA 1
ATOM 1498 C C . LEU A 1 199 ? -11.269 -6.342 12.028 1.00 94.56 199 LEU A C 1
ATOM 1500 O O . LEU A 1 199 ? -11.024 -7.541 11.905 1.00 94.56 199 LEU A O 1
ATOM 1504 N N . LEU A 1 200 ? -10.753 -5.604 13.014 1.00 93.88 200 LEU A N 1
ATOM 1505 C CA . LEU A 1 200 ? -9.775 -6.114 13.981 1.00 93.88 200 LEU A CA 1
ATOM 1506 C C . LEU A 1 200 ? -10.381 -7.057 15.035 1.00 93.88 200 LEU A C 1
ATOM 1508 O O . LEU A 1 200 ? -9.667 -7.883 15.595 1.00 93.88 200 LEU A O 1
ATOM 1512 N N . ARG A 1 201 ? -11.681 -6.940 15.337 1.00 88.69 201 ARG A N 1
ATOM 1513 C CA . ARG A 1 201 ? -12.359 -7.771 16.354 1.00 88.69 201 ARG A CA 1
ATOM 1514 C C . ARG A 1 201 ? -12.867 -9.114 15.824 1.00 88.69 201 ARG A C 1
ATOM 1516 O O . ARG A 1 201 ? -13.250 -9.959 16.632 1.00 88.69 201 ARG A O 1
ATOM 1523 N N . GLN A 1 202 ? -12.918 -9.312 14.506 1.00 81.56 202 GLN A N 1
ATOM 1524 C CA . GLN A 1 202 ? -13.456 -10.542 13.915 1.00 81.56 202 GLN A CA 1
ATOM 1525 C C . GLN A 1 202 ? -12.585 -11.763 14.231 1.00 81.56 202 GLN A C 1
ATOM 1527 O O . GLN A 1 202 ? -11.355 -11.702 14.254 1.00 81.56 202 GLN A O 1
ATOM 1532 N N . THR A 1 203 ? -13.235 -12.910 14.429 1.00 69.38 203 THR A N 1
ATOM 1533 C CA . THR A 1 203 ? -12.560 -14.211 14.524 1.00 69.38 203 THR A CA 1
ATOM 1534 C C . THR A 1 203 ? -11.950 -14.562 13.159 1.00 69.38 203 THR A C 1
ATOM 1536 O O . THR A 1 203 ? -12.566 -14.300 12.133 1.00 69.38 203 THR A O 1
ATOM 1539 N N . GLY A 1 204 ? -10.717 -15.076 13.126 1.00 67.75 204 GLY A N 1
ATOM 1540 C CA . GLY A 1 204 ? -9.909 -15.152 11.893 1.00 67.75 204 GLY A CA 1
ATOM 1541 C C . GLY A 1 204 ? -9.025 -13.915 11.657 1.00 67.75 204 GLY A C 1
ATOM 1542 O O . GLY A 1 204 ? -8.089 -13.990 10.872 1.00 67.75 204 GLY A O 1
ATOM 1543 N N . GLY A 1 205 ? -9.280 -12.826 12.398 1.00 68.94 205 GLY A N 1
ATOM 1544 C CA . GLY A 1 205 ? -8.334 -11.769 12.771 1.00 68.94 205 GLY A CA 1
ATOM 1545 C C . GLY A 1 205 ? -7.665 -11.016 11.624 1.00 68.94 205 GLY A C 1
ATOM 1546 O O . GLY A 1 205 ? -6.633 -11.441 11.116 1.00 68.94 205 GLY A O 1
ATOM 1547 N N . CYS A 1 206 ? -8.189 -9.837 11.281 1.00 91.44 206 CYS A N 1
ATOM 1548 C CA . CYS A 1 206 ? -7.409 -8.851 10.532 1.00 91.44 206 CYS A CA 1
ATOM 1549 C C . CYS A 1 206 ? -6.209 -8.419 11.394 1.00 91.44 206 CYS A C 1
ATOM 1551 O O . CYS A 1 206 ? -6.405 -7.890 12.486 1.00 91.44 206 CYS A O 1
ATOM 1553 N N . GLU A 1 207 ? -4.975 -8.631 10.931 1.00 93.56 207 GLU A N 1
ATOM 1554 C CA . GLU A 1 207 ? -3.771 -8.327 11.721 1.00 93.56 207 GLU A CA 1
ATOM 1555 C C . GLU A 1 207 ? -3.523 -6.826 11.859 1.00 93.56 207 GLU A C 1
ATOM 1557 O O . GLU A 1 207 ? -3.026 -6.360 12.880 1.00 93.56 207 GLU A O 1
ATOM 1562 N N . SER A 1 208 ? -3.830 -6.062 10.815 1.00 95.81 208 SER A N 1
ATOM 1563 C CA . SER A 1 208 ? -3.682 -4.610 10.801 1.00 95.81 208 SER A CA 1
ATOM 1564 C C . SER A 1 208 ? -4.567 -3.977 9.734 1.00 95.81 208 SER A C 1
ATOM 1566 O O . SER A 1 208 ? -5.037 -4.650 8.812 1.00 95.81 208 SER A O 1
ATOM 1568 N N . VAL A 1 209 ? -4.804 -2.674 9.864 1.00 97.75 209 VAL A N 1
ATOM 1569 C CA . VAL A 1 209 ? -5.586 -1.884 8.913 1.00 97.75 209 VAL A CA 1
ATOM 1570 C C . VAL A 1 209 ? -4.744 -0.714 8.417 1.00 97.75 209 VAL A C 1
ATOM 1572 O O . VAL A 1 209 ? -4.303 0.130 9.194 1.00 97.75 209 VAL A O 1
ATOM 1575 N N . MET A 1 210 ? -4.535 -0.658 7.105 1.00 98.25 210 MET A N 1
ATOM 1576 C CA . MET A 1 210 ? -3.932 0.477 6.416 1.00 98.25 210 MET A CA 1
ATOM 1577 C C . MET A 1 210 ? -5.019 1.504 6.110 1.00 98.25 210 MET A C 1
ATOM 1579 O O . MET A 1 210 ? -5.962 1.207 5.378 1.00 98.25 210 MET A O 1
ATOM 1583 N N . TRP A 1 211 ? -4.891 2.710 6.648 1.00 98.06 211 TRP A N 1
ATOM 1584 C CA . TRP A 1 211 ? -5.742 3.842 6.310 1.00 98.06 211 TRP A CA 1
ATOM 1585 C C . TRP A 1 211 ? -5.152 4.624 5.143 1.00 98.06 211 TRP A C 1
ATOM 1587 O O . TRP A 1 211 ? -4.062 5.188 5.234 1.00 98.06 211 TRP A O 1
ATOM 1597 N N . GLU A 1 212 ? -5.900 4.677 4.048 1.00 97.75 212 GLU A N 1
ATOM 1598 C CA . GLU A 1 212 ? -5.524 5.421 2.853 1.00 97.75 212 GLU A CA 1
ATOM 1599 C C . GLU A 1 212 ? -6.035 6.865 2.897 1.00 97.75 212 GLU A C 1
ATOM 1601 O O . GLU A 1 212 ? -7.233 7.114 3.066 1.00 97.75 212 GLU A O 1
ATOM 1606 N N . ALA A 1 213 ? -5.142 7.822 2.664 1.00 96.88 213 ALA A N 1
ATOM 1607 C CA . ALA A 1 213 ? -5.512 9.129 2.136 1.00 96.88 213 ALA A CA 1
ATOM 1608 C C . ALA A 1 213 ? -5.538 9.031 0.606 1.00 96.88 213 ALA A C 1
ATOM 1610 O O . ALA A 1 213 ? -4.492 9.024 -0.038 1.00 96.88 213 ALA A O 1
ATOM 1611 N N . ALA A 1 214 ? -6.731 8.899 0.019 1.00 95.94 214 ALA A N 1
ATOM 1612 C CA . ALA A 1 214 ? -6.861 8.669 -1.417 1.00 95.94 214 ALA A CA 1
ATOM 1613 C C . ALA A 1 214 ? -6.423 9.884 -2.241 1.00 95.94 214 ALA A C 1
ATOM 1615 O O . ALA A 1 214 ? -5.925 9.717 -3.341 1.00 95.94 214 ALA A O 1
ATOM 1616 N N . VAL A 1 215 ? -6.594 11.102 -1.737 1.00 95.25 215 VAL A N 1
ATOM 1617 C CA . VAL A 1 215 ? -6.181 12.350 -2.399 1.00 95.25 215 VAL A CA 1
ATOM 1618 C C . VAL A 1 215 ? -5.396 13.245 -1.443 1.00 95.25 215 VAL A C 1
ATOM 1620 O O . VAL A 1 215 ? -5.523 13.113 -0.222 1.00 95.25 215 VAL A O 1
ATOM 1623 N N . THR A 1 216 ? -4.609 14.169 -1.993 1.00 94.44 216 THR A N 1
ATOM 1624 C CA . THR A 1 216 ? -3.912 15.206 -1.218 1.00 94.44 216 THR A CA 1
ATOM 1625 C C . THR A 1 216 ? -4.879 16.168 -0.508 1.00 94.44 216 THR A C 1
ATOM 1627 O O . THR A 1 216 ? -6.081 16.209 -0.785 1.00 94.44 216 THR A O 1
ATOM 1630 N N . GLY A 1 217 ? -4.355 16.953 0.435 1.00 93.00 217 GLY A N 1
ATOM 1631 C CA . GLY A 1 217 ? -5.105 17.847 1.318 1.00 93.00 217 GLY A CA 1
ATOM 1632 C C . GLY A 1 217 ? -5.283 17.325 2.750 1.00 93.00 217 GLY A C 1
ATOM 1633 O O . GLY A 1 217 ? -6.052 17.911 3.521 1.00 93.00 217 GLY A O 1
ATOM 1634 N N . LEU A 1 218 ? -4.593 16.248 3.142 1.00 93.88 218 LEU A N 1
ATOM 1635 C CA . LEU A 1 218 ? -4.638 15.748 4.515 1.00 93.88 218 LEU A CA 1
ATOM 1636 C C . LEU A 1 218 ? -3.935 16.730 5.465 1.00 93.88 218 LEU A C 1
ATOM 1638 O O . LEU A 1 218 ? -2.784 17.114 5.270 1.00 93.88 218 LEU A O 1
ATOM 1642 N N . THR A 1 219 ? -4.601 17.106 6.560 1.00 93.75 219 THR A N 1
ATOM 1643 C CA . THR A 1 219 ? -3.993 17.970 7.584 1.00 93.75 219 THR A CA 1
ATOM 1644 C C . THR A 1 219 ? -3.556 17.165 8.812 1.00 93.75 219 THR A C 1
ATOM 1646 O O . THR A 1 219 ? -4.239 16.208 9.189 1.00 93.75 219 THR A O 1
ATOM 1649 N N . PRO A 1 220 ? -2.485 17.571 9.526 1.00 93.31 220 PRO A N 1
ATOM 1650 C CA . PRO A 1 220 ? -2.082 16.912 10.773 1.00 93.31 220 PRO A CA 1
ATOM 1651 C C . PRO A 1 220 ? -3.197 16.871 11.822 1.00 93.31 220 PRO A C 1
ATOM 1653 O O . PRO A 1 220 ? -3.384 15.864 12.497 1.00 93.31 220 PRO A O 1
ATOM 1656 N N . ARG A 1 221 ? -4.000 17.940 11.923 1.00 93.19 221 ARG A N 1
ATOM 1657 C CA . ARG A 1 221 ? -5.154 17.986 12.833 1.00 93.19 221 ARG A CA 1
ATOM 1658 C C . ARG A 1 221 ? -6.214 16.949 12.465 1.00 93.19 221 ARG A C 1
ATOM 1660 O O . ARG A 1 221 ? -6.855 16.389 13.354 1.00 93.19 221 ARG A O 1
ATOM 1667 N N . TRP A 1 222 ? -6.412 16.704 11.174 1.00 94.44 222 TRP A N 1
ATOM 1668 C CA . TRP A 1 222 ? -7.347 15.687 10.715 1.00 94.44 222 TRP A CA 1
ATOM 1669 C C . TRP A 1 222 ? -6.867 14.279 11.054 1.00 94.44 222 TRP A C 1
ATOM 1671 O O . TRP A 1 222 ? -7.618 13.519 11.661 1.00 94.44 222 TRP A O 1
ATOM 1681 N N . LEU A 1 223 ? -5.599 13.973 10.764 1.00 95.25 223 LEU A N 1
ATOM 1682 C CA . LEU A 1 223 ? -4.981 12.698 11.132 1.00 95.25 223 LEU A CA 1
ATOM 1683 C C . LEU A 1 223 ? -5.059 12.447 12.646 1.00 95.25 223 LEU A C 1
ATOM 1685 O O . LEU A 1 223 ? -5.414 11.351 13.081 1.00 95.25 223 LEU A O 1
ATOM 1689 N N . GLU A 1 224 ? -4.794 13.478 13.450 1.00 94.50 224 GLU A N 1
ATOM 1690 C CA . GLU A 1 224 ? -4.937 13.422 14.905 1.00 94.50 224 GLU A CA 1
ATOM 1691 C C . GLU A 1 224 ? -6.372 13.093 15.328 1.00 94.50 224 GLU A C 1
ATOM 1693 O O . GLU A 1 224 ? -6.588 12.244 16.191 1.00 94.50 224 GLU A O 1
ATOM 1698 N N . THR A 1 225 ? -7.355 13.753 14.710 1.00 95.50 225 THR A N 1
ATOM 1699 C CA . THR A 1 225 ? -8.778 13.549 15.006 1.00 95.50 225 THR A CA 1
ATOM 1700 C C . THR A 1 225 ? -9.194 12.120 14.675 1.00 95.50 225 THR A C 1
ATOM 1702 O O . THR A 1 225 ? -9.731 11.440 15.545 1.00 95.50 225 THR A O 1
ATOM 1705 N N . ALA A 1 226 ? -8.880 11.637 13.469 1.00 96.19 226 ALA A N 1
ATOM 1706 C CA . ALA A 1 226 ? -9.189 10.273 13.046 1.00 96.19 226 ALA A CA 1
ATOM 1707 C C . ALA A 1 226 ? -8.561 9.230 13.980 1.00 96.19 226 ALA A C 1
ATOM 1709 O O . ALA A 1 226 ? -9.249 8.332 14.466 1.00 96.19 226 ALA A O 1
ATOM 1710 N N . SER A 1 227 ? -7.282 9.403 14.316 1.00 94.88 227 SER A N 1
ATOM 1711 C CA . SER A 1 227 ? -6.555 8.478 15.192 1.00 94.88 227 SER A CA 1
ATOM 1712 C C . SER A 1 227 ? -7.122 8.472 16.615 1.00 94.88 227 SER A C 1
ATOM 1714 O O . SER A 1 227 ? -7.338 7.408 17.190 1.00 94.88 227 SER A O 1
ATOM 1716 N N . LYS A 1 228 ? -7.451 9.643 17.177 1.00 94.94 228 LYS A N 1
ATOM 1717 C CA . LYS A 1 228 ? -8.119 9.745 18.487 1.00 94.94 228 LYS A CA 1
ATOM 1718 C C . LYS A 1 228 ? -9.491 9.078 18.488 1.00 94.94 228 LYS A C 1
ATOM 1720 O O . LYS A 1 228 ? -9.842 8.429 19.470 1.00 94.94 228 LYS A O 1
ATOM 1725 N N . THR A 1 229 ? -10.256 9.209 17.406 1.00 96.25 229 THR A N 1
ATOM 1726 C CA . THR A 1 229 ? -11.547 8.528 17.276 1.00 96.25 229 THR A CA 1
ATOM 1727 C C . THR A 1 229 ? -11.379 7.007 17.218 1.00 96.25 229 THR A C 1
ATOM 1729 O O . THR A 1 229 ? -12.100 6.304 17.921 1.00 96.25 229 THR A O 1
ATOM 1732 N N . ALA A 1 230 ? -10.390 6.491 16.480 1.00 96.31 230 ALA A N 1
ATOM 1733 C CA . ALA A 1 230 ? -10.055 5.062 16.480 1.00 96.31 230 ALA A CA 1
ATOM 1734 C C . ALA A 1 230 ? -9.661 4.544 17.869 1.00 96.31 230 ALA A C 1
ATOM 1736 O O . ALA A 1 230 ? -10.194 3.531 18.325 1.00 96.31 230 ALA A O 1
ATOM 1737 N N . LEU A 1 231 ? -8.801 5.273 18.582 1.00 94.12 231 LEU A N 1
ATOM 1738 C CA . LEU A 1 231 ? -8.432 4.932 19.957 1.00 94.12 231 LEU A CA 1
ATOM 1739 C C . LEU A 1 231 ? -9.660 4.894 20.881 1.00 94.12 231 LEU A C 1
ATOM 1741 O O . LEU A 1 231 ? -9.800 3.971 21.681 1.00 94.12 231 LEU A O 1
ATOM 1745 N N . ALA A 1 232 ? -10.580 5.854 20.744 1.00 94.56 232 ALA A N 1
ATOM 1746 C CA . ALA A 1 232 ? -11.791 5.927 21.561 1.00 94.56 232 ALA A CA 1
ATOM 1747 C C . ALA A 1 232 ? -12.741 4.732 21.355 1.00 94.56 232 ALA A C 1
ATOM 1749 O O . ALA A 1 232 ? -13.417 4.327 22.299 1.00 94.56 232 ALA A O 1
ATOM 1750 N N . VAL A 1 233 ? -12.767 4.130 20.160 1.00 93.50 233 VAL A N 1
ATOM 1751 C CA . VAL A 1 233 ? -13.538 2.900 19.883 1.00 93.50 233 VAL A CA 1
ATOM 1752 C C . VAL A 1 233 ? -12.726 1.614 20.108 1.00 93.50 233 VAL A C 1
ATOM 1754 O O . VAL A 1 233 ? -13.174 0.516 19.760 1.00 93.50 233 VAL A O 1
ATOM 1757 N N . GLY A 1 234 ? -11.541 1.728 20.713 1.00 92.06 234 GLY A N 1
ATOM 1758 C CA . GLY A 1 234 ? -10.713 0.604 21.147 1.00 92.06 234 GLY A CA 1
ATOM 1759 C C . GLY 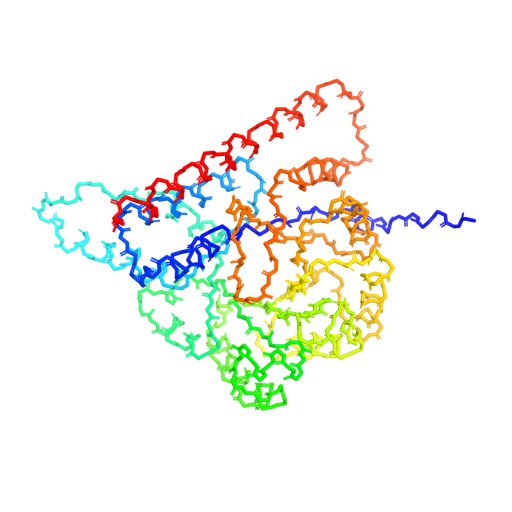A 1 234 ? -9.821 -0.007 20.066 1.00 92.06 234 GLY A C 1
ATOM 1760 O O . GLY A 1 234 ? -9.422 -1.158 20.215 1.00 92.06 234 GLY A O 1
ATOM 1761 N N . VAL A 1 235 ? -9.516 0.719 18.986 1.00 93.88 235 VAL A N 1
ATOM 1762 C CA . VAL A 1 235 ? -8.512 0.299 17.994 1.00 93.88 235 VAL A CA 1
ATOM 1763 C C . VAL A 1 235 ? -7.112 0.565 18.560 1.00 93.88 235 VAL A C 1
ATOM 1765 O O . VAL A 1 235 ? -6.795 1.720 18.844 1.00 93.88 235 VAL A O 1
ATOM 1768 N N . PRO A 1 236 ? -6.240 -0.447 18.708 1.00 91.56 236 PRO A N 1
ATOM 1769 C CA . PRO A 1 236 ? -4.859 -0.219 19.120 1.00 91.56 236 PRO A CA 1
ATOM 1770 C C . PRO A 1 236 ? -4.063 0.465 18.000 1.00 91.56 236 PRO A C 1
ATOM 1772 O O . PRO A 1 236 ? -4.069 -0.007 16.864 1.00 91.56 236 PRO A O 1
ATOM 1775 N N . SER A 1 237 ? -3.320 1.534 18.310 1.00 90.12 237 SER A N 1
ATOM 1776 C CA . SER A 1 237 ? -2.553 2.286 17.298 1.00 90.12 237 SER A CA 1
ATOM 1777 C C . SER A 1 237 ? -1.493 1.438 16.586 1.00 90.12 237 SER A C 1
ATOM 1779 O O . SER A 1 237 ? -1.247 1.634 15.402 1.00 90.12 237 SER A O 1
ATOM 1781 N N . GLY A 1 238 ? -0.916 0.446 17.274 1.00 89.19 238 GLY A N 1
ATOM 1782 C CA . GLY A 1 238 ? 0.060 -0.485 16.696 1.00 89.19 238 GLY A CA 1
ATOM 1783 C C . GLY A 1 238 ? -0.508 -1.434 15.632 1.00 89.19 238 GLY A C 1
ATOM 1784 O O . GLY A 1 238 ? 0.267 -2.130 14.983 1.00 89.19 238 GLY A O 1
ATOM 1785 N N . LEU A 1 239 ? -1.835 -1.472 15.454 1.00 93.75 239 LEU A N 1
ATOM 1786 C CA . LEU A 1 239 ? -2.511 -2.220 14.386 1.00 93.75 239 LEU A CA 1
ATOM 1787 C C . LEU A 1 239 ? -2.971 -1.307 13.238 1.00 93.75 239 LEU A C 1
ATOM 1789 O O . LEU A 1 239 ? -3.632 -1.775 12.312 1.00 93.75 239 LEU A O 1
ATOM 1793 N N . LEU A 1 240 ? -2.639 -0.015 13.292 1.00 95.44 240 LEU A N 1
ATOM 1794 C CA . LEU A 1 240 ? -2.885 0.942 12.221 1.00 95.44 240 LEU A CA 1
ATOM 1795 C C . LEU A 1 240 ? -1.619 1.156 11.391 1.00 95.44 240 LEU A C 1
ATOM 1797 O O . LEU A 1 240 ? -0.501 1.181 11.908 1.00 95.44 240 LEU A O 1
ATOM 1801 N N . ALA A 1 241 ? -1.817 1.376 10.099 1.00 97.31 241 ALA A N 1
ATOM 1802 C CA . ALA A 1 241 ? -0.798 1.848 9.175 1.00 97.31 241 ALA A CA 1
ATOM 1803 C C . ALA A 1 241 ? -1.370 2.973 8.300 1.00 97.31 241 ALA A C 1
ATOM 1805 O O . ALA A 1 241 ? -2.590 3.105 8.198 1.00 97.31 241 ALA A O 1
ATOM 1806 N N . LEU A 1 242 ? -0.516 3.789 7.67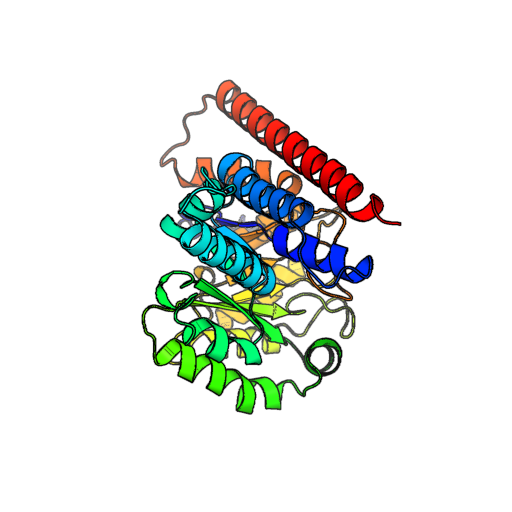7 1.00 97.50 242 LEU A N 1
ATOM 1807 C CA . LEU A 1 242 ? -0.946 4.900 6.819 1.00 97.50 242 LEU A CA 1
ATOM 1808 C C . LEU A 1 242 ? -0.385 4.789 5.404 1.00 97.50 242 LEU A C 1
ATOM 1810 O O . LEU A 1 242 ? 0.816 4.615 5.217 1.00 97.50 242 LEU A O 1
ATOM 1814 N N . ALA A 1 243 ? -1.249 4.984 4.413 1.00 97.50 243 ALA A N 1
ATOM 1815 C CA . ALA A 1 243 ? -0.852 5.226 3.035 1.00 97.50 243 ALA A CA 1
ATOM 1816 C C . ALA A 1 243 ? -1.182 6.679 2.702 1.00 97.50 243 ALA A C 1
ATOM 1818 O O . ALA A 1 243 ? -2.353 7.042 2.563 1.00 97.50 243 ALA A O 1
ATOM 1819 N N . LEU A 1 244 ? -0.147 7.516 2.653 1.00 96.06 244 LEU A N 1
ATOM 1820 C CA . LEU A 1 244 ? -0.274 8.960 2.491 1.00 96.06 244 LEU A CA 1
ATOM 1821 C C . LEU A 1 244 ? 0.317 9.386 1.147 1.00 96.06 244 LEU A C 1
ATOM 1823 O O . LEU A 1 244 ? 1.398 8.905 0.799 1.00 96.06 244 LEU A O 1
ATOM 1827 N N . PRO A 1 245 ? -0.334 10.291 0.403 1.00 94.94 245 PRO A N 1
ATOM 1828 C CA . PRO A 1 245 ? 0.310 10.946 -0.717 1.00 94.94 245 PRO A CA 1
ATOM 1829 C C . PRO A 1 245 ? 1.383 11.912 -0.214 1.00 94.94 245 PRO A C 1
ATOM 1831 O O . PRO A 1 245 ? 1.386 12.326 0.949 1.00 94.94 245 PRO A O 1
ATOM 1834 N N . GLU A 1 246 ? 2.299 12.285 -1.099 1.00 90.38 246 GLU A N 1
ATOM 1835 C CA . GLU A 1 246 ? 3.249 13.348 -0.796 1.00 90.38 246 GLU A CA 1
ATOM 1836 C C . GLU A 1 246 ? 2.541 14.712 -0.779 1.00 90.38 246 GLU A C 1
ATOM 1838 O O . GLU A 1 246 ? 1.915 15.134 -1.751 1.00 90.38 246 GLU A O 1
ATOM 1843 N N . GLU A 1 247 ? 2.643 15.409 0.351 1.00 87.50 247 GLU A N 1
ATOM 1844 C CA . GLU A 1 247 ? 2.037 16.710 0.609 1.00 87.50 247 GLU A CA 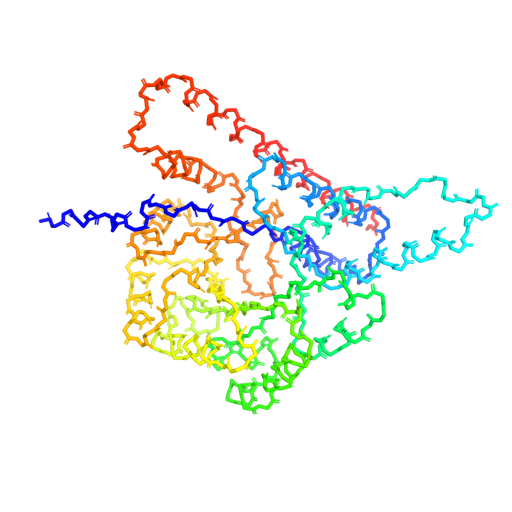1
ATOM 1845 C C . GLU A 1 247 ? 3.133 17.778 0.685 1.00 87.50 247 GLU A C 1
ATOM 1847 O O . GLU A 1 247 ? 3.826 17.914 1.701 1.00 87.50 247 GLU A O 1
ATOM 1852 N N . SER A 1 248 ? 3.260 18.577 -0.376 1.00 78.94 248 SER A N 1
ATOM 1853 C CA . SER A 1 248 ? 4.358 19.533 -0.608 1.00 78.94 248 SER A CA 1
ATOM 1854 C C . SER A 1 248 ? 4.681 20.489 0.552 1.00 78.94 248 SER A C 1
ATOM 1856 O O . SER A 1 248 ? 5.792 21.005 0.627 1.00 78.94 248 SER A O 1
ATOM 1858 N N . GLY A 1 249 ? 3.745 20.726 1.476 1.00 81.50 249 GLY A N 1
ATOM 1859 C CA . GLY A 1 249 ? 3.945 21.601 2.636 1.00 81.50 249 GLY A CA 1
ATOM 1860 C C . GLY A 1 249 ? 3.812 20.937 4.008 1.00 81.50 249 GLY A C 1
ATOM 1861 O O . GLY A 1 249 ? 3.991 21.618 5.022 1.00 81.50 249 GLY A O 1
ATOM 1862 N N . CYS A 1 250 ? 3.449 19.654 4.095 1.00 88.06 250 CYS A N 1
ATOM 1863 C CA . CYS A 1 250 ? 3.144 19.052 5.394 1.00 88.06 250 CYS A CA 1
ATOM 1864 C C . CYS A 1 250 ? 3.478 17.568 5.562 1.00 88.06 250 CYS A C 1
ATOM 1866 O O . CYS A 1 250 ? 3.255 17.087 6.673 1.00 88.06 250 CYS A O 1
ATOM 1868 N N . THR A 1 251 ? 4.077 16.868 4.585 1.00 90.44 251 THR A N 1
ATOM 1869 C CA . THR A 1 251 ? 4.429 15.439 4.743 1.00 90.44 251 THR A CA 1
ATOM 1870 C C . THR A 1 251 ? 5.199 15.172 6.035 1.00 90.44 251 THR A C 1
ATOM 1872 O O . THR A 1 251 ? 4.759 14.375 6.857 1.00 90.44 251 THR A O 1
ATOM 1875 N N . ALA A 1 252 ? 6.272 15.924 6.305 1.00 89.06 252 ALA A N 1
ATOM 1876 C CA . ALA A 1 252 ? 7.053 15.763 7.536 1.00 89.06 252 ALA A CA 1
ATOM 1877 C C . ALA A 1 252 ? 6.216 15.968 8.815 1.00 89.06 252 ALA A C 1
ATOM 1879 O O . ALA A 1 252 ? 6.397 15.264 9.806 1.00 89.06 252 ALA A O 1
ATOM 1880 N N . ARG A 1 253 ? 5.255 16.903 8.798 1.00 92.06 253 ARG A N 1
ATOM 1881 C CA . ARG A 1 253 ? 4.338 17.129 9.928 1.00 92.06 253 ARG A CA 1
ATOM 1882 C C . ARG A 1 253 ? 3.306 16.011 10.062 1.00 92.06 253 ARG A C 1
ATOM 1884 O O . ARG A 1 253 ? 2.900 15.724 11.182 1.00 92.06 253 ARG A O 1
ATOM 1891 N N . LEU A 1 254 ? 2.874 15.404 8.957 1.00 94.56 254 LEU A N 1
ATOM 1892 C CA . LEU A 1 254 ? 1.986 14.242 8.965 1.00 94.56 254 LEU A CA 1
ATOM 1893 C C . LEU A 1 254 ? 2.694 13.011 9.532 1.00 94.56 254 LEU A C 1
ATOM 1895 O O . LEU A 1 254 ? 2.119 12.363 10.399 1.00 94.56 254 LEU A O 1
ATOM 1899 N N . LEU A 1 255 ? 3.942 12.749 9.128 1.00 92.88 255 LEU A N 1
ATOM 1900 C CA . LEU A 1 255 ? 4.769 11.672 9.689 1.00 92.88 255 LEU A CA 1
ATOM 1901 C C . LEU A 1 255 ? 5.019 11.890 11.186 1.00 92.88 255 LEU A C 1
ATOM 1903 O O . LEU A 1 255 ? 4.745 11.015 12.003 1.00 92.88 255 LEU A O 1
ATOM 1907 N N . ALA A 1 256 ? 5.440 13.097 11.579 1.00 90.31 256 ALA A N 1
ATOM 1908 C CA . ALA A 1 256 ? 5.622 13.434 12.990 1.00 90.31 256 ALA A CA 1
ATOM 1909 C C . ALA A 1 256 ? 4.330 13.226 13.793 1.00 90.31 256 ALA A C 1
ATOM 1911 O O . ALA A 1 256 ? 4.343 12.631 14.871 1.00 90.31 256 ALA A O 1
ATOM 1912 N N . LYS A 1 257 ? 3.193 13.672 13.245 1.00 92.94 257 LYS A N 1
ATOM 1913 C CA . LYS A 1 257 ? 1.893 13.509 13.889 1.00 92.94 257 LYS A CA 1
ATOM 1914 C C . LYS A 1 257 ? 1.448 12.049 13.943 1.00 92.94 257 LYS A C 1
ATOM 1916 O O . LYS A 1 257 ? 0.848 11.673 14.943 1.00 92.94 257 LYS A O 1
ATOM 1921 N N . SER A 1 258 ? 1.728 11.231 12.925 1.00 93.12 258 SER A N 1
ATOM 1922 C CA . SER A 1 258 ? 1.372 9.808 12.943 1.00 93.12 258 SER A CA 1
ATOM 1923 C C . SER A 1 258 ? 2.076 9.091 14.086 1.00 93.12 258 SER A C 1
ATOM 1925 O O . SER A 1 258 ? 1.444 8.351 14.833 1.00 93.12 258 SER A O 1
ATOM 1927 N N . VAL A 1 259 ? 3.363 9.374 14.277 1.00 91.19 259 VAL A N 1
ATOM 1928 C CA . VAL A 1 259 ? 4.143 8.802 15.373 1.00 91.19 259 VAL A CA 1
ATOM 1929 C C . VAL A 1 259 ? 3.661 9.308 16.731 1.00 91.19 259 VAL A C 1
ATOM 1931 O O . VAL A 1 259 ? 3.525 8.518 17.662 1.00 91.19 259 VAL A O 1
ATOM 1934 N N . GLU A 1 260 ? 3.331 10.599 16.846 1.00 88.31 260 GLU A N 1
ATOM 1935 C CA . GLU A 1 260 ? 2.761 11.182 18.069 1.00 88.31 260 GLU A CA 1
ATOM 1936 C C . GLU A 1 260 ? 1.479 10.456 18.514 1.00 88.31 260 GLU A C 1
ATOM 1938 O O . GLU A 1 260 ? 1.274 10.241 19.708 1.00 88.31 260 GLU A O 1
ATOM 1943 N N . VAL A 1 261 ? 0.638 10.031 17.562 1.00 89.00 261 VAL A N 1
ATOM 1944 C CA . VAL A 1 261 ? -0.585 9.250 17.832 1.00 89.00 261 VAL A CA 1
ATOM 1945 C C . VAL A 1 261 ? -0.357 7.732 17.846 1.00 89.00 261 VAL A C 1
ATOM 1947 O O . VAL A 1 261 ? -1.316 6.965 17.924 1.00 89.00 261 VAL A O 1
ATOM 1950 N N . GLY A 1 262 ? 0.902 7.288 17.811 1.00 89.31 262 GLY A N 1
ATOM 1951 C CA . GLY A 1 262 ? 1.301 5.890 17.969 1.00 89.31 262 GLY A CA 1
ATOM 1952 C C . GLY A 1 262 ? 1.202 5.035 16.704 1.00 89.31 262 GLY A C 1
ATOM 1953 O O . GLY A 1 262 ? 1.160 3.812 16.823 1.00 89.31 262 GLY A O 1
ATOM 1954 N N . VAL A 1 263 ? 1.133 5.652 15.521 1.00 92.62 263 VAL A N 1
ATOM 1955 C CA . VAL A 1 263 ? 1.108 4.979 14.215 1.00 92.62 263 VAL A CA 1
ATOM 1956 C C . VAL A 1 263 ? 2.480 5.087 13.550 1.00 92.62 263 VAL A C 1
ATOM 1958 O O . VAL A 1 263 ? 2.892 6.150 13.079 1.00 92.62 263 VAL A O 1
ATOM 1961 N N . THR A 1 264 ? 3.179 3.955 13.511 1.00 92.06 264 THR A N 1
ATOM 1962 C CA . THR A 1 264 ? 4.574 3.819 13.057 1.00 92.06 264 THR A CA 1
ATOM 1963 C C . THR A 1 264 ? 4.709 2.929 11.818 1.00 92.06 264 THR A C 1
ATOM 1965 O O . THR A 1 264 ? 5.806 2.518 11.471 1.00 92.06 264 THR A O 1
ATOM 1968 N N . SER A 1 265 ? 3.615 2.588 11.137 1.00 95.12 265 SER A N 1
ATOM 1969 C CA . SER A 1 265 ? 3.657 1.783 9.908 1.00 95.12 265 SER A CA 1
ATOM 1970 C C . SER A 1 265 ? 3.155 2.594 8.720 1.00 95.12 265 SER A C 1
ATOM 1972 O O . SER A 1 265 ? 2.049 3.133 8.780 1.00 95.12 265 SER A O 1
ATOM 1974 N N . TRP A 1 266 ? 3.937 2.672 7.644 1.00 95.88 266 TRP A N 1
ATOM 1975 C CA . TRP A 1 266 ? 3.613 3.465 6.456 1.00 95.88 266 TRP A CA 1
ATOM 1976 C C . TRP A 1 266 ? 3.741 2.664 5.169 1.00 95.88 266 TRP A C 1
ATOM 1978 O O . TRP A 1 266 ? 4.554 1.746 5.073 1.00 95.88 266 TRP A O 1
ATOM 1988 N N . ALA A 1 267 ? 2.952 3.035 4.168 1.00 97.19 267 ALA A N 1
ATOM 1989 C CA . ALA A 1 267 ? 3.176 2.621 2.795 1.00 97.19 267 ALA A CA 1
ATOM 1990 C C . ALA A 1 267 ? 4.036 3.650 2.052 1.00 97.19 267 ALA A C 1
ATOM 1992 O O . ALA A 1 267 ? 3.856 4.855 2.234 1.00 97.19 267 ALA A O 1
ATOM 1993 N N . THR A 1 268 ? 4.915 3.168 1.179 1.00 96.75 268 THR A N 1
ATOM 1994 C CA . THR A 1 268 ? 5.677 3.979 0.219 1.00 96.75 268 THR A CA 1
ATOM 1995 C C . THR A 1 268 ? 5.460 3.455 -1.195 1.00 96.75 268 THR A C 1
ATOM 1997 O O . THR A 1 268 ? 4.973 2.335 -1.374 1.00 96.75 268 THR A O 1
ATOM 2000 N N . CYS A 1 269 ? 5.793 4.253 -2.211 1.00 97.25 269 CYS A N 1
ATOM 2001 C CA . CYS A 1 269 ? 5.776 3.790 -3.596 1.00 97.25 269 CYS A CA 1
ATOM 2002 C C . CYS A 1 269 ? 6.948 4.335 -4.419 1.00 97.25 269 CYS A C 1
ATOM 2004 O O . CYS A 1 269 ? 6.998 5.522 -4.736 1.00 97.25 269 CYS A O 1
ATOM 2006 N N . ALA A 1 270 ? 7.855 3.451 -4.838 1.00 96.88 270 ALA A N 1
ATOM 2007 C CA . ALA A 1 270 ? 8.986 3.806 -5.699 1.00 96.88 270 ALA A CA 1
ATOM 2008 C C . ALA A 1 270 ? 8.557 4.229 -7.118 1.00 96.88 270 ALA A C 1
ATOM 2010 O O . ALA A 1 270 ? 9.239 5.011 -7.773 1.00 96.88 270 ALA A O 1
ATOM 2011 N N . VAL A 1 271 ? 7.394 3.767 -7.595 1.00 95.88 271 VAL A N 1
ATOM 2012 C CA . VAL A 1 271 ? 6.793 4.231 -8.859 1.00 95.88 271 VAL A CA 1
ATOM 2013 C C . VAL A 1 271 ? 6.041 5.545 -8.598 1.00 95.88 271 VAL A C 1
ATOM 2015 O O . VAL A 1 271 ? 4.810 5.588 -8.596 1.00 95.88 271 VAL A O 1
ATOM 2018 N N . ALA A 1 272 ? 6.791 6.612 -8.316 1.00 88.06 272 ALA A N 1
ATOM 2019 C CA . ALA A 1 272 ? 6.301 7.834 -7.665 1.00 88.06 272 ALA A CA 1
ATOM 2020 C C . ALA A 1 272 ? 5.186 8.586 -8.422 1.00 88.06 272 ALA A C 1
ATOM 2022 O O . ALA A 1 272 ? 4.357 9.256 -7.812 1.00 88.06 272 ALA A O 1
ATOM 2023 N N . SER A 1 273 ? 5.122 8.472 -9.750 1.00 87.88 273 SER A N 1
ATOM 2024 C CA . SER A 1 273 ? 4.110 9.144 -10.582 1.00 87.88 273 SER A CA 1
ATOM 2025 C C . SER A 1 273 ? 2.837 8.316 -10.808 1.00 87.88 273 SER A C 1
ATOM 2027 O O . SER A 1 273 ? 1.924 8.752 -11.519 1.00 87.88 273 SER A O 1
ATOM 2029 N N . SER A 1 274 ? 2.755 7.107 -10.240 1.00 93.81 274 SER A N 1
ATOM 2030 C CA . SER A 1 274 ? 1.639 6.189 -10.463 1.00 93.81 274 SER A CA 1
ATOM 2031 C C . SER A 1 274 ? 0.835 5.947 -9.189 1.00 93.81 274 SER A C 1
ATOM 2033 O O . SER A 1 274 ? 1.386 5.461 -8.201 1.00 93.81 274 SER A O 1
ATOM 2035 N N . PRO A 1 275 ? -0.480 6.227 -9.189 1.00 94.81 275 PRO A N 1
ATOM 2036 C CA . PRO A 1 275 ? -1.324 5.848 -8.073 1.00 94.81 275 PRO A CA 1
ATOM 2037 C C . PRO A 1 275 ? -1.517 4.333 -8.021 1.00 94.81 275 PRO A C 1
ATOM 2039 O O . PRO A 1 275 ? -1.584 3.658 -9.052 1.00 94.81 275 PRO A O 1
ATOM 2042 N N . LEU A 1 276 ? -1.648 3.802 -6.806 1.00 94.69 276 LEU A N 1
ATOM 2043 C CA . LEU A 1 276 ? -1.910 2.384 -6.570 1.00 94.69 276 LEU A CA 1
ATOM 2044 C C . LEU A 1 276 ? -3.298 1.964 -7.082 1.00 94.69 276 LEU A C 1
ATOM 2046 O O . LEU A 1 276 ? -3.460 0.866 -7.617 1.00 94.69 276 LEU A O 1
ATOM 2050 N N . TYR A 1 277 ? -4.281 2.857 -6.954 1.00 94.75 277 TYR A N 1
ATOM 2051 C CA . TYR A 1 277 ? -5.663 2.630 -7.357 1.00 94.75 277 TYR A CA 1
ATOM 2052 C C . TYR A 1 277 ? -6.172 3.751 -8.277 1.00 94.75 277 TYR A C 1
ATOM 2054 O O . TYR A 1 277 ? -5.616 4.851 -8.288 1.00 94.75 277 TYR A O 1
ATOM 2062 N N . PRO A 1 278 ? -7.233 3.504 -9.064 1.00 91.31 278 PRO A N 1
ATOM 2063 C CA . PRO A 1 278 ? -7.891 4.556 -9.831 1.00 91.31 278 PRO A CA 1
ATOM 2064 C C . PRO A 1 278 ? -8.392 5.693 -8.933 1.00 91.31 278 PRO A C 1
ATOM 2066 O O . PRO A 1 278 ? -8.792 5.459 -7.797 1.00 91.31 278 PRO A O 1
ATOM 2069 N N . HIS A 1 279 ? -8.394 6.917 -9.468 1.00 91.19 279 HIS A N 1
ATOM 2070 C CA . HIS A 1 279 ? -8.914 8.122 -8.802 1.00 91.19 279 HIS A CA 1
ATOM 2071 C C . HIS A 1 279 ? -8.219 8.509 -7.485 1.00 91.19 279 HIS A C 1
ATOM 2073 O O . HIS A 1 279 ? -8.728 9.360 -6.756 1.00 91.19 279 HIS A O 1
ATOM 2079 N N . THR A 1 280 ? -7.045 7.942 -7.197 1.00 94.25 280 THR A N 1
ATOM 2080 C CA . THR A 1 280 ? -6.215 8.337 -6.055 1.00 94.25 280 THR A CA 1
ATOM 2081 C C . THR A 1 280 ? -4.984 9.127 -6.502 1.00 94.25 280 THR A C 1
ATOM 2083 O O . THR A 1 280 ? -4.541 9.042 -7.649 1.00 94.25 280 THR A O 1
ATOM 2086 N N . SER A 1 281 ? -4.406 9.898 -5.588 1.00 95.56 281 SER A N 1
ATOM 2087 C CA . SER A 1 281 ? -3.060 10.446 -5.700 1.00 95.56 281 SER A CA 1
ATOM 2088 C C . SER A 1 281 ? -2.013 9.334 -5.517 1.00 95.56 281 SER A C 1
ATOM 2090 O O . SER A 1 281 ? -2.299 8.316 -4.873 1.00 95.56 281 SER A O 1
ATOM 2092 N N . PRO A 1 282 ? -0.800 9.494 -6.076 1.00 95.50 282 PRO A N 1
ATOM 2093 C CA . PRO A 1 282 ? 0.322 8.610 -5.779 1.00 95.50 282 PRO A CA 1
ATOM 2094 C C . PRO A 1 282 ? 0.701 8.645 -4.298 1.00 95.50 282 PRO A C 1
ATOM 2096 O O . PRO A 1 282 ? 0.668 9.703 -3.671 1.00 95.50 282 PRO A O 1
ATOM 2099 N N . VAL A 1 283 ? 1.062 7.482 -3.754 1.00 95.56 283 VAL A N 1
ATOM 2100 C CA . VAL A 1 283 ? 1.606 7.352 -2.395 1.00 95.56 283 VAL A CA 1
ATOM 2101 C C . VAL A 1 283 ? 3.000 7.980 -2.354 1.00 95.56 283 VAL A C 1
ATOM 2103 O O . VAL A 1 283 ? 3.723 7.928 -3.348 1.00 95.56 283 VAL A O 1
ATOM 2106 N N . ALA A 1 284 ? 3.373 8.557 -1.211 1.00 95.31 284 ALA A N 1
ATOM 2107 C CA . ALA A 1 284 ? 4.688 9.146 -1.002 1.00 95.31 284 ALA A CA 1
ATOM 2108 C C . ALA A 1 284 ? 5.814 8.174 -1.380 1.00 95.31 284 ALA A C 1
ATOM 2110 O O . ALA A 1 284 ? 5.764 6.970 -1.100 1.00 95.31 284 ALA A O 1
ATOM 2111 N N . SER A 1 285 ? 6.842 8.715 -2.021 1.00 94.88 285 SER A N 1
ATOM 2112 C CA . SER A 1 285 ? 8.002 7.930 -2.424 1.00 94.88 285 SER A CA 1
ATOM 2113 C C . SER A 1 285 ? 8.879 7.562 -1.214 1.00 94.88 285 SER A C 1
ATOM 2115 O O . SER A 1 285 ? 8.846 8.264 -0.197 1.00 94.88 285 SER A O 1
ATOM 2117 N N . PRO A 1 286 ? 9.681 6.482 -1.285 1.00 93.75 286 PRO A N 1
ATOM 2118 C CA . PRO A 1 286 ? 10.556 6.086 -0.183 1.00 93.75 286 PRO A CA 1
ATOM 2119 C C . PRO A 1 286 ? 11.518 7.197 0.264 1.00 93.75 286 PRO A C 1
ATOM 2121 O O . PRO A 1 286 ? 11.687 7.421 1.462 1.00 93.75 286 PRO A O 1
ATOM 2124 N N . GLN A 1 287 ? 12.073 7.971 -0.675 1.00 92.00 287 GLN A N 1
ATOM 2125 C CA . GLN A 1 287 ? 12.989 9.080 -0.370 1.00 92.00 287 GLN A CA 1
ATOM 2126 C C . GLN A 1 287 ? 12.327 10.184 0.474 1.00 92.00 287 GLN A C 1
ATOM 2128 O O . GLN A 1 287 ? 12.975 10.773 1.338 1.00 92.00 287 GLN A O 1
ATOM 2133 N N . THR A 1 288 ? 11.015 10.405 0.309 1.00 90.62 288 THR A N 1
ATOM 2134 C CA . THR A 1 288 ? 10.240 11.397 1.068 1.00 90.62 288 THR A CA 1
ATOM 2135 C C . THR A 1 288 ? 10.184 11.057 2.561 1.00 90.62 288 THR A C 1
ATOM 2137 O O . THR A 1 288 ? 10.123 11.955 3.403 1.00 90.62 288 THR A O 1
ATOM 2140 N N . VAL A 1 289 ? 10.194 9.766 2.912 1.00 90.62 289 VAL A N 1
ATOM 2141 C CA . VAL A 1 289 ? 10.079 9.298 4.304 1.00 90.62 289 VAL A CA 1
ATOM 2142 C C . VAL A 1 289 ? 11.404 8.800 4.886 1.00 90.62 289 VAL A C 1
ATOM 2144 O O . VAL A 1 289 ? 11.474 8.565 6.094 1.00 90.62 289 VAL A O 1
ATOM 2147 N N . GLN A 1 290 ? 12.449 8.651 4.064 1.00 90.25 290 GLN A N 1
ATOM 2148 C CA . GLN A 1 290 ? 13.704 7.987 4.426 1.00 90.25 290 GLN A CA 1
ATOM 2149 C C . GLN A 1 290 ? 14.378 8.631 5.639 1.00 90.25 290 GLN A C 1
ATOM 2151 O O . GLN A 1 290 ? 14.550 7.960 6.652 1.00 90.25 290 GLN A O 1
ATOM 2156 N N . LEU A 1 291 ? 14.681 9.934 5.577 1.00 86.38 291 LEU A N 1
ATOM 2157 C CA . LEU A 1 291 ? 15.356 10.658 6.668 1.00 86.38 291 LEU A CA 1
ATOM 2158 C C . LEU A 1 291 ? 14.579 10.600 7.984 1.00 86.38 291 LEU A C 1
ATOM 2160 O O . LEU A 1 291 ? 15.159 10.469 9.060 1.00 86.38 291 LEU A O 1
ATOM 2164 N N . PHE A 1 292 ? 13.250 10.702 7.902 1.00 87.50 292 PHE A N 1
ATOM 2165 C CA . PHE A 1 292 ? 12.408 10.580 9.084 1.00 87.50 292 PHE A CA 1
ATOM 2166 C C . PHE A 1 292 ? 12.506 9.161 9.657 1.00 87.50 292 PHE A C 1
ATOM 2168 O O . PHE A 1 292 ? 12.649 8.986 10.864 1.00 87.50 292 PHE A O 1
ATOM 2175 N N . THR A 1 293 ? 12.428 8.147 8.798 1.00 87.31 293 THR A N 1
ATOM 2176 C CA . THR A 1 293 ? 12.410 6.736 9.192 1.00 87.31 293 THR A CA 1
ATOM 2177 C C . THR A 1 293 ? 13.733 6.288 9.797 1.00 87.31 293 THR A C 1
ATOM 2179 O O . THR A 1 293 ? 13.721 5.630 10.838 1.00 87.31 293 THR A O 1
ATOM 2182 N N . THR A 1 294 ? 14.862 6.637 9.177 1.00 84.06 294 THR A N 1
ATOM 2183 C CA . THR A 1 294 ? 16.201 6.303 9.681 1.00 84.06 294 THR A CA 1
ATOM 2184 C C . THR A 1 294 ? 16.435 6.975 11.027 1.00 84.06 294 THR A C 1
ATOM 2186 O O . THR A 1 294 ? 16.627 6.279 12.022 1.00 84.06 294 THR A O 1
ATOM 2189 N N . GLY A 1 295 ? 16.244 8.297 11.102 1.00 82.25 295 GLY A N 1
ATOM 2190 C CA . GLY A 1 295 ? 16.411 9.048 12.344 1.00 82.25 295 GLY A CA 1
ATOM 2191 C C . GLY A 1 295 ? 15.495 8.562 13.471 1.00 82.25 295 GLY A C 1
ATOM 2192 O O . GLY A 1 295 ? 15.934 8.416 14.612 1.00 82.25 295 GLY A O 1
ATOM 2193 N N . TRP A 1 296 ? 14.229 8.245 13.171 1.00 83.56 296 TRP A N 1
ATOM 2194 C CA . TRP A 1 296 ? 13.313 7.678 14.163 1.00 83.56 296 TRP A CA 1
ATOM 2195 C C . TRP A 1 296 ? 13.775 6.303 14.651 1.00 83.56 296 TRP A C 1
ATOM 2197 O O . TRP A 1 296 ? 13.775 6.030 15.852 1.00 83.56 296 TRP A O 1
ATOM 2207 N N . ASN A 1 297 ? 14.176 5.431 13.727 1.00 84.56 297 ASN A N 1
ATOM 2208 C CA . ASN A 1 297 ? 14.610 4.081 14.056 1.00 84.56 297 ASN A CA 1
ATOM 2209 C C . ASN A 1 297 ? 15.894 4.071 14.890 1.00 84.56 297 ASN A C 1
ATOM 2211 O O . ASN A 1 297 ? 15.982 3.273 15.826 1.00 84.56 297 ASN A O 1
ATOM 2215 N N . ASP A 1 298 ? 16.830 4.977 14.620 1.00 79.38 298 ASP A N 1
ATOM 2216 C CA . ASP A 1 298 ? 18.069 5.116 15.387 1.00 79.38 298 ASP A CA 1
ATOM 2217 C C . ASP A 1 298 ? 17.787 5.574 16.821 1.00 79.38 298 ASP A C 1
ATOM 2219 O O . ASP A 1 298 ? 18.256 4.957 17.782 1.00 79.38 298 ASP A O 1
ATOM 2223 N N . VAL A 1 299 ? 16.924 6.585 16.983 1.00 76.00 299 VAL A N 1
ATOM 2224 C CA . VAL A 1 299 ? 16.462 7.037 18.304 1.00 76.00 299 VAL A CA 1
ATOM 2225 C C . VAL A 1 299 ? 15.717 5.921 19.041 1.00 76.00 299 VAL A C 1
ATOM 2227 O O . VAL A 1 299 ? 15.904 5.758 20.244 1.00 76.00 299 VAL A O 1
ATOM 2230 N N . SER A 1 300 ? 14.908 5.120 18.339 1.00 76.31 300 SER A N 1
ATOM 2231 C CA . SER A 1 300 ? 14.146 4.022 18.951 1.00 76.31 300 SER A CA 1
ATOM 2232 C C . SER A 1 300 ? 15.005 2.837 19.404 1.00 76.31 300 SER A C 1
ATOM 2234 O O . SER A 1 300 ? 14.640 2.130 20.344 1.00 76.31 300 SER A O 1
ATOM 2236 N N . ALA A 1 301 ? 16.139 2.600 18.737 1.00 72.00 301 ALA A N 1
ATOM 2237 C CA . ALA A 1 301 ? 17.053 1.506 19.049 1.00 72.00 301 ALA A CA 1
ATOM 2238 C C . ALA A 1 301 ? 18.004 1.847 20.206 1.00 72.00 301 ALA A C 1
ATOM 2240 O O . ALA A 1 301 ? 18.465 0.948 20.913 1.00 72.00 301 ALA A O 1
ATOM 2241 N N . ALA A 1 302 ? 18.308 3.130 20.406 1.00 61.91 302 ALA A N 1
ATOM 2242 C CA . ALA A 1 302 ? 19.277 3.570 21.392 1.00 61.91 302 ALA A CA 1
ATOM 2243 C C . ALA A 1 302 ? 18.626 3.874 22.752 1.00 61.91 302 ALA A C 1
ATOM 2245 O O . ALA A 1 302 ? 17.806 4.778 22.882 1.00 61.91 302 ALA A O 1
ATOM 2246 N N . ALA A 1 303 ? 19.070 3.190 23.813 1.00 58.16 303 ALA A N 1
ATOM 2247 C CA . ALA A 1 303 ? 18.758 3.605 25.189 1.00 58.16 303 ALA A CA 1
ATOM 2248 C C . ALA A 1 303 ? 19.357 4.991 25.522 1.00 58.16 303 ALA A C 1
ATOM 2250 O O . ALA A 1 303 ? 18.839 5.710 26.375 1.00 58.16 303 ALA A O 1
ATOM 2251 N N . ALA A 1 304 ? 20.441 5.356 24.831 1.00 56.25 304 ALA A N 1
ATOM 2252 C CA . ALA A 1 304 ? 21.051 6.678 24.798 1.00 56.25 304 ALA A CA 1
ATOM 2253 C C . ALA A 1 304 ? 21.789 6.811 23.451 1.00 56.25 304 ALA A C 1
ATOM 2255 O O . ALA A 1 304 ? 22.811 6.143 23.283 1.00 56.25 304 ALA A O 1
ATOM 2256 N N . PRO A 1 305 ? 21.283 7.577 22.466 1.00 54.75 305 PRO A N 1
ATOM 2257 C CA . PRO A 1 305 ? 21.979 7.741 21.195 1.00 54.75 305 PRO A CA 1
ATOM 2258 C C . PRO A 1 305 ? 23.358 8.351 21.457 1.00 54.75 305 PRO A C 1
ATOM 2260 O O . PRO A 1 305 ? 23.476 9.424 22.049 1.00 54.75 305 PRO A O 1
ATOM 2263 N N . THR A 1 306 ? 24.414 7.636 21.072 1.00 53.84 306 THR A N 1
ATOM 2264 C CA . THR A 1 306 ? 25.773 8.172 21.085 1.00 53.84 306 THR A CA 1
ATOM 2265 C C . THR A 1 306 ? 25.841 9.265 20.029 1.00 53.84 306 THR A C 1
ATOM 2267 O O . THR A 1 306 ? 25.620 8.993 18.852 1.00 53.84 306 THR A O 1
ATOM 2270 N N . CYS A 1 307 ? 26.110 10.502 20.450 1.00 54.41 307 CYS A N 1
ATOM 2271 C CA . CYS A 1 307 ? 26.245 11.663 19.572 1.00 54.41 307 CYS A CA 1
ATOM 2272 C C . CYS A 1 307 ? 27.537 11.618 18.731 1.00 54.41 307 CYS A C 1
ATOM 2274 O O . CYS A 1 307 ? 28.296 12.584 18.746 1.00 54.41 307 CYS A O 1
ATOM 2276 N N . ASP A 1 308 ? 27.791 10.542 17.984 1.00 61.69 308 ASP A N 1
ATOM 2277 C CA . ASP A 1 308 ? 28.714 10.597 16.839 1.00 61.69 308 ASP A CA 1
ATOM 2278 C C . ASP A 1 308 ? 27.961 11.227 15.661 1.00 61.69 308 ASP A C 1
ATOM 2280 O O . ASP A 1 308 ? 27.598 10.571 14.686 1.00 61.69 308 ASP A O 1
ATOM 2284 N N . GLY A 1 309 ? 27.637 12.516 15.829 1.00 64.62 309 GLY A N 1
ATOM 2285 C CA . GLY A 1 309 ? 26.722 13.254 14.960 1.00 64.62 309 GLY A CA 1
ATOM 2286 C C . GLY A 1 309 ? 27.144 13.229 13.496 1.00 64.62 309 GLY A C 1
ATOM 2287 O O . GLY A 1 309 ? 26.300 12.990 12.642 1.00 64.62 309 GLY A O 1
ATOM 2288 N N . ASP A 1 310 ? 28.438 13.393 13.220 1.00 74.81 310 ASP A N 1
ATOM 2289 C CA . ASP A 1 310 ? 28.945 13.484 11.848 1.00 74.81 310 ASP A CA 1
ATOM 2290 C C . ASP A 1 310 ? 28.783 12.149 11.103 1.00 74.81 310 ASP A C 1
ATOM 2292 O O . ASP A 1 310 ? 28.181 12.108 10.037 1.00 74.81 310 ASP A O 1
ATOM 2296 N N . ALA A 1 311 ? 29.193 11.028 11.709 1.00 77.88 311 ALA A N 1
ATOM 2297 C CA . ALA A 1 311 ? 29.081 9.711 11.075 1.00 77.88 311 ALA A CA 1
ATOM 2298 C C . ALA A 1 311 ? 27.620 9.268 10.869 1.00 77.88 311 ALA A C 1
ATOM 2300 O O . ALA A 1 311 ? 27.302 8.617 9.874 1.00 77.88 311 ALA A O 1
ATOM 2301 N N . ALA A 1 312 ? 26.725 9.609 11.803 1.00 75.44 312 ALA A N 1
ATOM 2302 C CA . ALA A 1 312 ? 25.301 9.308 11.672 1.00 75.44 312 ALA A CA 1
ATOM 2303 C C . ALA A 1 312 ? 24.634 10.147 10.569 1.00 75.44 312 ALA A C 1
ATOM 2305 O O . ALA A 1 312 ? 23.784 9.634 9.841 1.00 75.44 312 ALA A O 1
ATOM 2306 N N . VAL A 1 313 ? 25.027 11.419 10.431 1.00 77.94 313 VAL A N 1
ATOM 2307 C CA . VAL A 1 313 ? 24.554 12.297 9.353 1.00 77.94 313 VAL A CA 1
ATOM 2308 C C . VAL A 1 313 ? 25.060 11.797 8.003 1.00 77.94 313 VAL A C 1
ATOM 2310 O O . VAL A 1 313 ? 24.237 11.592 7.116 1.00 77.94 313 VAL A O 1
ATOM 2313 N N . ASP A 1 314 ? 26.356 11.498 7.874 1.00 83.69 314 ASP A N 1
ATOM 2314 C CA . ASP A 1 314 ? 26.947 10.980 6.634 1.00 83.69 314 ASP A CA 1
ATOM 2315 C C . ASP A 1 314 ? 26.249 9.686 6.175 1.00 83.69 314 ASP A C 1
ATOM 2317 O O . ASP A 1 314 ? 25.875 9.547 5.010 1.00 83.69 314 ASP A O 1
ATOM 2321 N N . ALA A 1 315 ? 25.991 8.752 7.099 1.00 83.31 315 ALA A N 1
ATOM 2322 C CA . ALA A 1 315 ? 25.283 7.508 6.792 1.00 83.31 315 ALA A CA 1
ATOM 2323 C C . ALA A 1 315 ? 23.813 7.738 6.390 1.00 83.31 315 ALA A C 1
ATOM 2325 O O . ALA A 1 315 ? 23.285 7.043 5.517 1.00 83.31 315 ALA A O 1
ATOM 2326 N N . ALA A 1 316 ? 23.132 8.704 7.015 1.00 83.12 316 ALA A N 1
ATOM 2327 C CA . ALA A 1 316 ? 21.763 9.063 6.658 1.00 83.12 316 ALA A CA 1
ATOM 2328 C C . ALA A 1 316 ? 21.690 9.736 5.277 1.00 83.12 316 ALA A C 1
ATOM 2330 O O . ALA A 1 316 ? 20.766 9.447 4.513 1.00 83.12 316 ALA A O 1
ATOM 2331 N N . GLU A 1 317 ? 22.659 10.592 4.944 1.00 87.38 317 GLU A N 1
ATOM 2332 C CA . GLU A 1 317 ? 22.789 11.220 3.628 1.00 87.38 317 GLU A CA 1
ATOM 2333 C C . GLU A 1 317 ? 23.115 10.191 2.540 1.00 87.38 317 GLU A C 1
ATOM 2335 O O . GLU A 1 317 ? 22.471 10.198 1.491 1.00 87.38 317 GLU A O 1
ATOM 2340 N N . GLU A 1 318 ? 24.030 9.252 2.800 1.00 88.94 318 GLU A N 1
ATOM 2341 C CA . GLU A 1 318 ? 24.329 8.149 1.880 1.00 88.94 318 GLU A CA 1
ATOM 2342 C C . GLU A 1 318 ? 23.088 7.278 1.642 1.00 88.94 318 GLU A C 1
ATOM 2344 O O . GLU A 1 318 ? 22.726 6.994 0.499 1.00 88.94 318 GLU A O 1
ATOM 2349 N N . SER A 1 319 ? 22.390 6.897 2.715 1.00 87.88 319 SER A N 1
ATOM 2350 C CA . SER A 1 319 ? 21.163 6.104 2.621 1.00 87.88 319 SER A CA 1
ATOM 2351 C C . SER A 1 319 ? 20.060 6.833 1.849 1.00 87.88 319 SER A C 1
ATOM 2353 O O . SER A 1 319 ? 19.323 6.213 1.080 1.00 87.88 319 SER A O 1
ATOM 2355 N N . LEU A 1 320 ? 19.945 8.152 2.019 1.00 91.56 320 LEU A N 1
ATOM 2356 C CA . LEU A 1 320 ? 19.029 8.969 1.232 1.00 91.56 320 LEU A CA 1
ATOM 2357 C C . LEU A 1 320 ? 19.445 9.019 -0.245 1.00 91.56 320 LEU A C 1
ATOM 2359 O O . LEU A 1 320 ? 18.581 8.872 -1.107 1.00 91.56 320 LEU A O 1
ATOM 2363 N N . GLY A 1 321 ? 20.738 9.174 -0.539 1.00 93.38 321 GLY A N 1
ATOM 2364 C CA . GLY A 1 321 ? 21.278 9.141 -1.901 1.00 93.38 321 GLY A CA 1
ATOM 2365 C C . GLY A 1 321 ? 20.947 7.836 -2.627 1.00 93.38 321 GLY A C 1
ATOM 2366 O O . GLY A 1 321 ? 20.379 7.866 -3.714 1.00 93.38 321 GLY A O 1
ATOM 2367 N N . GLN A 1 322 ? 21.164 6.689 -1.975 1.00 92.56 322 GLN A N 1
ATOM 2368 C CA . GLN A 1 322 ? 20.786 5.373 -2.512 1.00 92.56 322 GLN A CA 1
ATOM 2369 C C . GLN A 1 322 ? 19.279 5.258 -2.786 1.00 92.56 322 GLN A C 1
ATOM 2371 O O . GLN A 1 322 ? 18.855 4.592 -3.732 1.00 92.56 322 GLN A O 1
ATOM 2376 N N . CYS A 1 323 ? 18.459 5.901 -1.953 1.00 92.81 323 CYS A N 1
ATOM 2377 C CA . CYS A 1 323 ? 17.011 5.929 -2.112 1.00 92.81 323 CYS A CA 1
ATOM 2378 C C . CYS A 1 323 ? 16.590 6.756 -3.340 1.00 92.81 323 CYS A C 1
ATOM 2380 O O . CYS A 1 323 ? 15.733 6.304 -4.101 1.00 92.81 323 CYS A O 1
ATOM 2382 N N . PHE A 1 324 ? 17.230 7.909 -3.570 1.00 94.75 324 PHE A N 1
ATOM 2383 C CA . PHE A 1 324 ? 17.043 8.707 -4.787 1.00 94.75 324 PHE A CA 1
ATOM 2384 C C . PHE A 1 324 ? 17.459 7.934 -6.039 1.00 94.75 324 PHE A C 1
ATOM 2386 O O . PHE A 1 324 ? 16.646 7.776 -6.947 1.00 94.75 324 PHE A O 1
ATOM 2393 N N . ASP A 1 325 ? 18.669 7.368 -6.049 1.00 95.50 325 ASP A N 1
ATOM 2394 C CA . ASP A 1 325 ? 19.178 6.587 -7.182 1.00 95.50 325 ASP A CA 1
ATOM 2395 C C . ASP A 1 325 ? 18.241 5.419 -7.528 1.00 95.50 325 ASP A C 1
ATOM 2397 O O . ASP A 1 325 ? 17.981 5.129 -8.698 1.00 95.50 325 ASP A O 1
ATOM 2401 N N . PHE A 1 326 ? 17.685 4.754 -6.509 1.00 96.00 326 PHE A N 1
ATOM 2402 C CA . PHE A 1 326 ? 16.708 3.687 -6.696 1.00 96.00 326 PHE A CA 1
ATOM 2403 C C . PHE A 1 326 ? 15.410 4.184 -7.343 1.00 96.00 326 PHE A C 1
ATOM 2405 O O . PHE A 1 326 ? 14.938 3.575 -8.305 1.00 96.00 326 PHE A O 1
ATOM 2412 N N . VAL A 1 327 ? 14.816 5.266 -6.834 1.00 95.62 327 VAL A N 1
ATOM 2413 C CA . VAL A 1 327 ? 13.558 5.811 -7.373 1.00 95.62 327 VAL A CA 1
ATOM 2414 C C . VAL A 1 327 ? 13.749 6.338 -8.798 1.00 95.62 327 VAL A C 1
ATOM 2416 O O . VAL A 1 327 ? 12.885 6.108 -9.652 1.00 95.62 327 VAL A O 1
ATOM 2419 N N . ASP A 1 328 ? 14.886 6.967 -9.089 1.00 95.75 328 ASP A N 1
ATOM 2420 C CA . ASP A 1 328 ? 15.235 7.435 -10.431 1.00 95.75 328 ASP A CA 1
ATOM 2421 C C . ASP A 1 328 ? 15.414 6.257 -11.398 1.00 95.75 328 ASP A C 1
ATOM 2423 O O . ASP A 1 328 ? 14.794 6.236 -12.465 1.00 95.75 328 ASP A O 1
ATOM 2427 N N . ALA A 1 329 ? 16.150 5.215 -10.994 1.00 96.25 329 ALA A N 1
ATOM 2428 C CA . ALA A 1 329 ? 16.321 4.003 -11.794 1.00 96.25 329 ALA A CA 1
ATOM 2429 C C . ALA A 1 329 ? 14.988 3.280 -12.053 1.00 96.25 329 ALA A C 1
ATOM 2431 O O . ALA A 1 329 ? 14.735 2.804 -13.163 1.00 96.25 329 ALA A O 1
ATOM 2432 N N . VAL A 1 330 ? 14.102 3.204 -11.053 1.00 96.62 330 VAL A N 1
ATOM 2433 C CA . VAL A 1 330 ? 12.747 2.657 -11.227 1.00 96.62 330 VAL A CA 1
ATOM 2434 C C . VAL A 1 330 ? 11.959 3.504 -12.220 1.00 96.62 330 VAL A C 1
ATOM 2436 O O . VAL A 1 330 ? 11.334 2.952 -13.125 1.00 96.62 330 VAL A O 1
ATOM 2439 N N . THR A 1 331 ? 12.007 4.829 -12.096 1.00 95.31 331 THR A N 1
ATOM 2440 C CA . THR A 1 331 ? 11.293 5.751 -12.987 1.00 95.31 331 THR A CA 1
ATOM 2441 C C . THR A 1 331 ? 11.756 5.605 -14.436 1.00 95.31 331 THR A C 1
ATOM 2443 O O . THR A 1 331 ? 10.920 5.448 -15.330 1.00 95.31 331 THR A O 1
ATOM 2446 N N . GLU A 1 332 ? 13.070 5.580 -14.672 1.00 95.06 332 GLU A N 1
ATOM 2447 C CA . GLU A 1 332 ? 13.658 5.379 -15.999 1.00 95.06 332 GLU A CA 1
ATOM 2448 C C . GLU A 1 332 ? 13.231 4.036 -16.596 1.00 95.06 332 GLU A C 1
ATOM 2450 O O . GLU A 1 332 ? 12.734 3.976 -17.724 1.00 95.06 332 GLU A O 1
ATOM 2455 N N . ARG A 1 333 ? 13.356 2.949 -15.826 1.00 95.31 333 ARG A N 1
ATOM 2456 C CA . ARG A 1 333 ? 13.040 1.602 -16.311 1.00 95.31 333 ARG A CA 1
ATOM 2457 C C . ARG A 1 333 ? 11.560 1.407 -16.577 1.00 95.31 333 ARG A C 1
ATOM 2459 O O . ARG A 1 333 ? 11.219 0.821 -17.599 1.00 95.31 333 ARG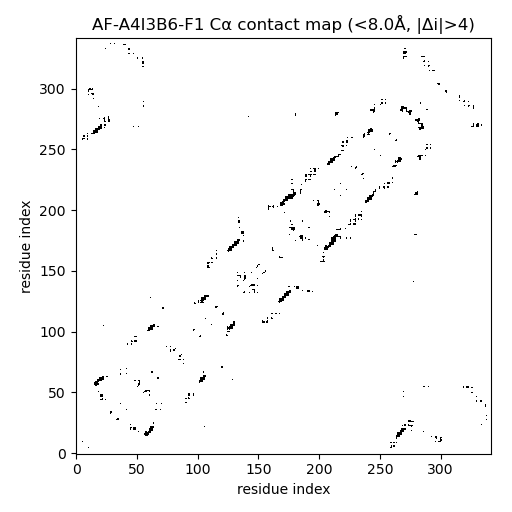 A O 1
ATOM 2466 N N . VAL A 1 334 ? 10.686 1.905 -15.700 1.00 94.56 334 VAL A N 1
ATOM 2467 C CA . VAL A 1 334 ? 9.231 1.881 -15.914 1.00 94.56 334 VAL A CA 1
ATOM 2468 C C . VAL A 1 334 ? 8.874 2.669 -17.172 1.00 94.56 334 VAL A C 1
ATOM 2470 O O . VAL A 1 334 ? 8.092 2.183 -17.989 1.00 94.56 334 VAL A O 1
ATOM 2473 N N . GLY A 1 335 ? 9.488 3.839 -17.371 1.00 93.19 335 GLY A N 1
ATOM 2474 C CA . GLY A 1 335 ? 9.381 4.597 -18.613 1.00 93.19 335 GLY A CA 1
ATOM 2475 C C . GLY A 1 335 ? 9.783 3.751 -19.821 1.00 93.19 335 GLY A C 1
ATOM 2476 O O . GLY A 1 335 ? 8.978 3.562 -20.730 1.00 93.19 335 GLY A O 1
ATOM 2477 N N . ALA A 1 336 ? 10.977 3.166 -19.808 1.00 93.06 336 ALA A N 1
ATOM 2478 C CA . ALA A 1 336 ? 11.487 2.370 -20.918 1.00 93.06 336 ALA A CA 1
ATOM 2479 C C . ALA A 1 336 ? 10.572 1.185 -21.276 1.00 93.06 336 ALA A C 1
ATOM 2481 O O . ALA A 1 336 ? 10.242 1.013 -22.448 1.00 93.06 336 ALA A O 1
ATOM 2482 N N . VAL A 1 337 ? 10.117 0.392 -20.297 1.00 93.06 337 VAL A N 1
ATOM 2483 C CA . VAL A 1 337 ? 9.318 -0.824 -20.564 1.00 93.06 337 VAL A CA 1
ATOM 2484 C C . VAL A 1 337 ? 7.860 -0.548 -20.924 1.00 93.06 337 VAL A C 1
ATOM 2486 O O . VAL A 1 337 ? 7.233 -1.374 -21.579 1.00 93.06 337 VAL A O 1
ATOM 2489 N N . LEU A 1 338 ? 7.293 0.589 -20.507 1.00 90.31 338 LEU A N 1
ATOM 2490 C CA . LEU A 1 338 ? 5.919 0.947 -20.875 1.00 90.31 338 LEU A CA 1
ATOM 2491 C C . LEU A 1 338 ? 5.833 1.646 -22.239 1.00 90.31 338 LEU A C 1
ATOM 2493 O O . LEU A 1 338 ? 4.796 1.546 -22.891 1.00 90.31 338 LEU A O 1
ATOM 2497 N N . HIS A 1 339 ? 6.905 2.311 -22.688 1.00 83.00 339 HIS A N 1
ATOM 2498 C CA . HIS A 1 339 ? 6.944 3.008 -23.982 1.00 83.00 339 HIS A CA 1
ATOM 2499 C C . HIS A 1 339 ? 7.510 2.160 -25.134 1.00 83.00 339 HIS A C 1
ATOM 2501 O O . HIS A 1 339 ? 7.410 2.576 -26.281 1.00 83.00 339 HIS A O 1
ATOM 2507 N N . THR A 1 340 ? 8.100 0.987 -24.873 1.00 65.81 340 THR A N 1
ATOM 2508 C CA . THR A 1 340 ? 8.800 0.192 -25.907 1.00 65.81 340 THR A CA 1
ATOM 2509 C C . THR A 1 340 ? 7.896 -0.551 -26.896 1.00 65.81 340 THR A C 1
ATOM 2511 O O . THR A 1 340 ? 8.414 -1.122 -27.846 1.00 65.81 340 THR A O 1
ATOM 2514 N N . ASP A 1 341 ? 6.573 -0.488 -26.748 1.00 49.50 341 ASP A N 1
ATOM 2515 C CA . ASP A 1 341 ? 5.617 -1.187 -27.622 1.00 49.50 341 ASP A CA 1
ATOM 2516 C C . ASP A 1 341 ? 4.448 -0.277 -28.086 1.00 49.50 341 ASP A C 1
ATOM 2518 O O . ASP A 1 341 ? 3.353 -0.779 -28.364 1.00 49.50 341 ASP A O 1
ATOM 2522 N N . ALA A 1 342 ? 4.632 1.050 -28.095 1.00 42.72 342 ALA A N 1
ATOM 2523 C CA . ALA A 1 342 ? 3.693 2.014 -28.691 1.00 42.72 342 ALA A CA 1
ATOM 2524 C C . ALA A 1 342 ? 4.174 2.440 -30.086 1.00 42.72 342 ALA A C 1
ATOM 2526 O O . ALA A 1 342 ? 3.319 2.525 -30.996 1.00 42.72 342 ALA A O 1
#

Organism: Leishmania infantum (NCBI:txid5671)

Nearest PDB structures (foldseek):
  2zyf-assembly1_A-2  TM=6.773E-01  e=2.635E-06  Thermus thermophilus HB27
  2ztj-assembly1_A  TM=6.156E-01  e=6.425E-06  Thermus thermophilus HB27
  4ov9-assembly1_A-2  TM=6.391E-01  e=1.651E-05  Leptospira biflexa serovar Patoc strain 'Patoc 1 (Paris)'
  4lrs-assembly1_A  TM=5.241E-01  e=1.932E-05  Thermomonospora curvata DSM 43183
  8ih7-assembly1_C  TM=5.639E-01  e=5.809E-05  Pseudomonas sp.